Protein AF-A0A7V9JVB5-F1 (afdb_monomer)

Radius of gyration: 17.71 Å; Cα contacts (8 Å, |Δi|>4): 334; chains: 1; bounding box: 38×35×52 Å

Sequence (197 aa):
MKQTQTKESEFIATIYSDFSDNFDENFREICSNKTIRAVVLVYDFEEVLQIDKSLLELIRNCRVPVIIALKKSVSKVNFEIAQAAHLCVASGAVKFILPEKNTEISAREALKLGLINNIVPIEEVENEAFAMAEKIKQLAPLATRACLQAVIQGLEMPLEDGLKLETELFSRIFASRDMRVGIRAFLEKRQPVFHGE

Foldseek 3Di:
DDDFDWDDDFQEIETADLPDPCPVVVVVVQLPDPRHQEYEYEYDDPDHDDDDPVVLVVLQPRLHAYEYQAQDEDADVLQSNLVSHPAYEYEQQYWYADPPPRDIDTPVVCCVVVSHPYYDHSVCSRVVSVVVSVVSSLDARLVSSLVSNLVSVCVVDPVVVSVVSNVVSCVVCCPDPQVVQVVVCVVVVHRGDHDND

Solvent-accessible surface area (backbone atoms only — not comparable to full-atom values): 10646 Å² total; per-residue (Å²): 142,80,76,72,48,74,50,76,50,98,42,34,41,33,38,42,50,78,74,54,100,59,46,69,62,52,50,50,53,53,67,64,38,83,68,45,40,22,36,40,39,40,35,71,56,74,78,73,80,82,81,58,68,70,54,44,51,48,56,49,67,42,60,42,54,37,34,35,19,39,49,47,57,39,45,60,62,48,40,55,51,35,68,25,35,78,38,25,24,30,10,63,86,25,44,32,29,43,84,92,74,71,42,78,40,48,34,70,53,34,40,75,71,62,54,29,76,49,73,39,59,58,88,41,17,58,57,54,43,51,53,52,38,55,57,50,54,68,43,47,50,57,55,54,29,39,52,50,46,33,54,58,55,26,73,76,46,59,67,70,59,21,53,51,49,37,51,52,44,49,57,61,44,61,75,29,55,37,46,56,42,46,54,49,19,60,77,68,75,48,85,56,84,62,83,66,72

Mean predicted aligned error: 7.22 Å

pLDDT: mean 83.17, std 12.47, range [32.44, 96.38]

Structure (mmCIF, N/CA/C/O backbone):
data_AF-A0A7V9JVB5-F1
#
_entry.id   AF-A0A7V9JVB5-F1
#
loop_
_atom_site.group_PDB
_atom_site.id
_atom_site.type_symbol
_atom_site.label_atom_id
_atom_site.label_alt_id
_atom_site.label_comp_id
_atom_site.label_asym_id
_atom_site.label_entity_id
_atom_site.label_seq_id
_atom_site.pdbx_PDB_ins_code
_atom_site.Cartn_x
_atom_site.Cartn_y
_atom_site.Cartn_z
_atom_site.occupancy
_atom_site.B_iso_or_equiv
_atom_site.auth_seq_id
_atom_site.auth_comp_id
_atom_site.auth_asym_id
_atom_site.auth_atom_id
_atom_site.pdbx_PDB_model_num
ATOM 1 N N . MET A 1 1 ? -5.219 -15.236 24.039 1.00 32.66 1 MET A N 1
ATOM 2 C CA . MET A 1 1 ? -4.142 -15.563 23.082 1.00 32.66 1 MET A CA 1
ATOM 3 C C . MET A 1 1 ? -4.781 -16.168 21.838 1.00 32.66 1 MET A C 1
ATOM 5 O O . MET A 1 1 ? -5.043 -17.365 21.822 1.00 32.66 1 MET A O 1
ATOM 9 N N . LYS A 1 2 ? -5.160 -15.343 20.857 1.00 32.44 2 LYS A N 1
ATOM 10 C CA . LYS A 1 2 ? -5.654 -15.815 19.554 1.00 32.44 2 LYS A CA 1
ATOM 11 C C . LYS A 1 2 ? -4.566 -15.484 18.536 1.00 32.44 2 LYS A C 1
ATOM 13 O O . LYS A 1 2 ? -4.120 -14.355 18.492 1.00 32.44 2 LYS A O 1
ATOM 18 N N . GLN A 1 3 ? -4.091 -16.510 17.841 1.00 36.03 3 GLN A N 1
ATOM 19 C CA . GLN A 1 3 ? -2.902 -16.493 16.991 1.00 36.03 3 GLN A CA 1
ATOM 20 C C . GLN A 1 3 ? -3.038 -15.510 15.820 1.00 36.03 3 GLN A C 1
ATOM 22 O O . GLN A 1 3 ? -4.113 -15.414 15.228 1.00 36.03 3 GLN A O 1
ATOM 27 N N . THR A 1 4 ? -1.931 -14.865 15.441 1.00 49.16 4 THR A N 1
ATOM 28 C CA . THR A 1 4 ? -1.757 -14.221 14.133 1.00 49.16 4 THR A CA 1
ATOM 29 C C . THR A 1 4 ? -2.033 -15.260 13.048 1.00 49.16 4 THR A C 1
ATOM 31 O O . THR A 1 4 ? -1.297 -16.238 12.912 1.00 49.16 4 THR A O 1
ATOM 34 N N . GLN A 1 5 ? -3.127 -15.098 12.307 1.00 51.66 5 GLN A N 1
ATOM 35 C CA . GLN A 1 5 ? -3.465 -16.005 11.216 1.00 51.66 5 GLN A CA 1
ATOM 36 C C . GLN A 1 5 ? -2.917 -15.408 9.920 1.00 51.66 5 GLN A C 1
ATOM 38 O O . GLN A 1 5 ? -3.324 -14.319 9.517 1.00 51.66 5 GLN A O 1
ATOM 43 N N . THR A 1 6 ? -1.984 -16.105 9.273 1.00 54.69 6 THR A N 1
ATOM 44 C CA . THR A 1 6 ? -1.493 -15.726 7.943 1.00 54.69 6 THR A CA 1
ATOM 45 C C . THR A 1 6 ? -2.253 -16.533 6.896 1.00 54.69 6 THR A C 1
ATOM 47 O O . THR A 1 6 ? -2.315 -17.762 6.978 1.00 54.69 6 THR A O 1
ATOM 50 N N . LYS A 1 7 ? -2.848 -15.858 5.910 1.00 58.03 7 LYS A N 1
ATOM 51 C CA . LYS A 1 7 ? -3.456 -16.508 4.742 1.00 58.03 7 LYS A CA 1
ATOM 52 C C . LYS A 1 7 ? -2.755 -16.005 3.491 1.00 58.03 7 LYS A C 1
ATOM 54 O O . LYS A 1 7 ? -2.856 -14.829 3.149 1.00 58.03 7 LYS A O 1
ATOM 59 N N . GLU A 1 8 ? -2.043 -16.900 2.823 1.00 58.84 8 GLU A N 1
ATOM 60 C CA . GLU A 1 8 ? -1.398 -16.617 1.546 1.00 58.84 8 GLU A CA 1
ATOM 61 C C . GLU A 1 8 ? -2.340 -17.043 0.420 1.00 58.84 8 GLU A C 1
ATOM 63 O O . GLU A 1 8 ? -2.676 -18.221 0.276 1.00 58.84 8 GLU A O 1
ATOM 68 N N . SER A 1 9 ? -2.813 -16.080 -0.366 1.00 59.09 9 SER A N 1
ATOM 69 C CA . SER A 1 9 ? -3.315 -16.355 -1.710 1.00 59.09 9 SER A CA 1
ATOM 70 C C . SER A 1 9 ? -2.185 -16.079 -2.698 1.00 59.09 9 SER A C 1
ATOM 72 O O . SER A 1 9 ? -1.236 -15.365 -2.386 1.00 59.09 9 SER A O 1
ATOM 74 N N . GLU A 1 10 ? -2.235 -16.682 -3.883 1.00 66.25 10 GLU A N 1
ATOM 75 C CA . GLU A 1 10 ? -1.183 -16.575 -4.899 1.00 66.25 10 GLU A CA 1
ATOM 76 C C . GLU A 1 10 ? -0.748 -15.098 -5.077 1.00 66.25 10 GLU A C 1
ATOM 78 O O . GLU A 1 10 ? -1.519 -14.284 -5.592 1.00 66.25 10 GLU A O 1
ATOM 83 N N . PHE A 1 11 ? 0.462 -14.752 -4.610 1.00 78.12 11 PHE A N 1
ATOM 84 C CA . PHE A 1 11 ? 1.082 -13.412 -4.588 1.00 78.12 11 PHE A CA 1
ATOM 85 C C . PHE A 1 11 ? 0.581 -12.373 -3.554 1.00 78.12 11 PHE A C 1
ATOM 87 O O . PHE A 1 11 ? 1.164 -11.286 -3.499 1.00 78.12 11 PHE A O 1
ATOM 94 N N . ILE A 1 12 ? -0.432 -12.654 -2.731 1.00 84.75 12 ILE A N 1
ATOM 95 C CA . ILE A 1 12 ? -0.948 -11.725 -1.706 1.00 84.75 12 ILE A CA 1
ATOM 96 C C . ILE A 1 12 ? -0.826 -12.369 -0.323 1.00 84.75 12 ILE A C 1
ATOM 98 O O . ILE A 1 12 ? -1.366 -13.446 -0.071 1.00 84.75 12 ILE A O 1
ATOM 102 N N . ALA A 1 13 ? -0.147 -11.681 0.591 1.00 85.06 13 ALA A N 1
ATOM 103 C CA . ALA A 1 13 ? -0.072 -12.097 1.985 1.00 85.06 13 ALA A CA 1
ATOM 104 C C . ALA A 1 13 ? -1.128 -11.354 2.802 1.00 85.06 13 ALA A C 1
ATOM 106 O O . ALA A 1 13 ? -1.189 -10.126 2.771 1.00 85.06 13 ALA A O 1
ATOM 107 N N . THR A 1 14 ? -1.945 -12.092 3.547 1.00 83.94 14 THR A N 1
ATOM 108 C CA . THR A 1 14 ? -2.901 -11.513 4.496 1.00 83.94 14 THR A CA 1
ATOM 109 C C . THR A 1 14 ? -2.424 -11.785 5.902 1.00 83.94 14 THR A C 1
ATOM 111 O O . THR A 1 14 ? -2.187 -12.947 6.241 1.00 83.94 14 THR A O 1
ATOM 114 N N . ILE A 1 15 ? -2.344 -10.743 6.722 1.00 82.38 15 ILE A N 1
ATOM 115 C CA . ILE A 1 15 ? -2.046 -10.872 8.143 1.00 82.38 15 ILE A CA 1
ATOM 116 C C . ILE A 1 15 ? -3.237 -10.342 8.932 1.00 82.38 15 ILE A C 1
ATOM 118 O O . ILE A 1 15 ? -3.568 -9.157 8.866 1.00 82.38 15 ILE A O 1
ATOM 122 N N . TYR A 1 16 ? -3.872 -11.233 9.687 1.00 74.56 16 TYR A N 1
ATOM 123 C CA . TYR A 1 16 ? -4.832 -10.860 10.717 1.00 74.56 16 TYR A CA 1
ATOM 124 C C . TYR A 1 16 ? -4.032 -10.583 11.989 1.00 74.56 16 TYR A C 1
ATOM 126 O O . TYR A 1 16 ? -3.523 -11.519 12.608 1.00 74.56 16 TYR A O 1
ATOM 134 N N . SER A 1 17 ? -3.838 -9.306 12.320 1.00 67.50 17 SER A N 1
ATOM 135 C CA . SER A 1 17 ? -2.864 -8.901 13.339 1.00 67.50 17 SER A CA 1
ATOM 136 C C . SER A 1 17 ? -3.515 -8.314 14.580 1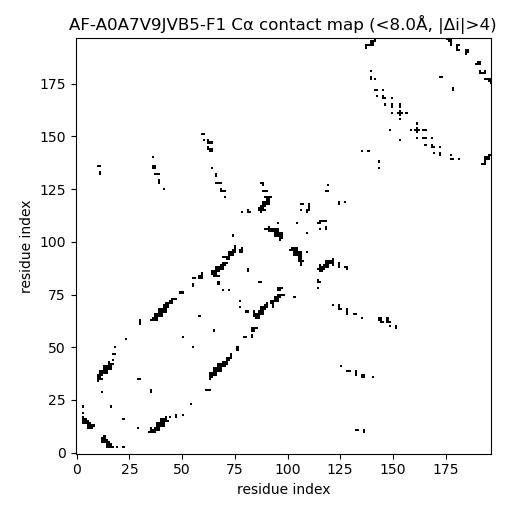.00 67.50 17 SER A C 1
ATOM 138 O O . SER A 1 17 ? -4.257 -7.337 14.481 1.00 67.50 17 SER A O 1
ATOM 140 N N . ASP A 1 18 ? -3.160 -8.880 15.734 1.00 58.38 18 ASP A N 1
ATOM 141 C CA . ASP A 1 18 ? -3.294 -8.298 17.072 1.00 58.38 18 ASP A CA 1
ATOM 142 C C . ASP A 1 18 ? -2.028 -7.533 17.517 1.00 58.38 18 ASP A C 1
ATOM 144 O O . ASP A 1 18 ? -1.969 -7.066 18.651 1.00 58.38 18 ASP A O 1
ATOM 148 N N . PHE A 1 19 ? -1.024 -7.405 16.635 1.00 60.50 19 PHE A N 1
ATOM 149 C CA . PHE A 1 19 ? 0.309 -6.847 16.909 1.00 60.50 19 PHE A CA 1
ATOM 150 C C . PHE A 1 19 ? 1.036 -7.510 18.097 1.00 60.50 19 PHE A C 1
ATOM 152 O O . PHE A 1 19 ? 1.708 -6.843 18.876 1.00 60.50 19 PHE A O 1
ATOM 159 N N . SER A 1 20 ? 0.901 -8.831 18.243 1.00 57.81 20 SER A N 1
ATOM 160 C CA . SER A 1 20 ? 1.629 -9.626 19.246 1.00 57.81 20 SER A CA 1
ATOM 161 C C . SER A 1 20 ? 3.144 -9.734 18.975 1.00 57.81 20 SER A C 1
ATOM 163 O O . SER A 1 20 ? 3.611 -9.430 17.877 1.00 57.81 20 SER A O 1
ATOM 165 N N . ASP A 1 21 ? 3.901 -10.217 19.975 1.00 55.25 21 ASP A N 1
ATOM 166 C CA . ASP A 1 21 ? 5.380 -10.199 20.083 1.00 55.25 21 ASP A CA 1
ATOM 167 C C . ASP A 1 21 ? 6.184 -10.755 18.879 1.00 55.25 21 ASP A C 1
ATOM 169 O O . ASP A 1 21 ? 7.389 -10.538 18.803 1.00 55.25 21 ASP A O 1
ATOM 173 N N . ASN A 1 22 ? 5.549 -11.428 17.911 1.00 62.12 22 ASN A N 1
ATOM 174 C CA . ASN A 1 22 ? 6.198 -11.994 16.716 1.00 62.12 22 ASN A CA 1
ATOM 175 C C . ASN A 1 22 ? 5.765 -11.340 15.389 1.00 62.12 22 ASN A C 1
ATOM 177 O O . ASN A 1 22 ? 6.107 -11.842 14.312 1.00 62.12 22 ASN A O 1
ATOM 181 N N . PHE A 1 23 ? 4.993 -10.248 15.423 1.00 71.00 23 PHE A N 1
ATOM 182 C CA . PHE A 1 23 ? 4.516 -9.599 14.199 1.00 71.00 23 PHE A CA 1
ATOM 183 C C . PHE A 1 23 ? 5.675 -9.064 13.346 1.00 71.00 23 PHE A C 1
ATOM 185 O O . PHE A 1 23 ? 5.674 -9.255 12.131 1.00 71.00 23 PHE A O 1
ATOM 192 N N . ASP A 1 24 ? 6.688 -8.470 13.975 1.00 72.00 24 ASP A N 1
ATOM 193 C CA . ASP A 1 24 ? 7.836 -7.874 13.288 1.00 72.00 24 ASP A CA 1
ATOM 194 C C . ASP A 1 24 ? 8.635 -8.897 12.475 1.00 72.00 24 ASP A C 1
ATOM 196 O O . ASP A 1 24 ? 9.008 -8.628 11.331 1.00 72.00 24 ASP A O 1
ATOM 200 N N . GLU A 1 25 ? 8.898 -10.078 13.041 1.00 73.12 25 GLU A N 1
ATOM 201 C CA . GLU A 1 25 ? 9.637 -11.141 12.353 1.00 73.12 25 GLU A CA 1
ATOM 202 C C . GLU A 1 25 ? 8.835 -11.700 11.176 1.00 73.12 25 GLU A C 1
ATOM 204 O O . GLU A 1 25 ? 9.346 -11.756 10.056 1.00 73.12 25 GLU A O 1
ATOM 209 N N . ASN A 1 26 ? 7.558 -12.015 11.404 1.00 78.19 26 ASN A N 1
ATOM 210 C CA . ASN A 1 26 ? 6.660 -12.537 10.374 1.00 78.19 26 ASN A CA 1
ATOM 211 C C . ASN A 1 26 ? 6.475 -11.526 9.228 1.00 78.19 26 ASN A C 1
ATOM 213 O O . ASN A 1 26 ? 6.601 -11.857 8.049 1.00 78.19 26 ASN A O 1
ATOM 217 N N . PHE A 1 27 ? 6.260 -10.251 9.552 1.00 79.88 27 PHE A N 1
ATOM 218 C CA . PHE A 1 27 ? 6.112 -9.208 8.544 1.00 79.88 27 PHE A CA 1
ATOM 219 C C . PHE A 1 27 ? 7.411 -8.997 7.748 1.00 79.88 27 PHE A C 1
ATOM 221 O O . PHE A 1 27 ? 7.361 -8.830 6.526 1.00 79.88 27 PHE A O 1
ATOM 228 N N . ARG A 1 28 ? 8.588 -9.052 8.390 1.00 79.88 28 ARG A N 1
ATOM 229 C CA . ARG A 1 28 ? 9.882 -8.996 7.678 1.00 79.88 28 ARG A CA 1
ATOM 230 C C . ARG A 1 28 ? 10.069 -10.179 6.743 1.00 79.88 28 ARG A C 1
ATOM 232 O O . ARG A 1 28 ? 10.560 -9.983 5.629 1.00 79.88 28 ARG A O 1
ATOM 239 N N . GLU A 1 29 ? 9.692 -11.378 7.169 1.00 81.94 29 GLU A N 1
ATOM 240 C CA . GLU A 1 29 ? 9.762 -12.582 6.343 1.00 81.94 29 GLU A CA 1
ATOM 241 C C . GLU A 1 29 ? 8.873 -12.441 5.098 1.00 81.94 29 GLU A C 1
ATOM 243 O O . GLU A 1 29 ? 9.343 -12.622 3.970 1.00 81.94 29 GLU A O 1
ATOM 248 N N . ILE A 1 30 ? 7.634 -11.977 5.282 1.00 82.06 30 ILE A N 1
ATOM 249 C CA . ILE A 1 30 ? 6.681 -11.724 4.194 1.00 82.06 30 ILE A CA 1
ATOM 250 C C . ILE A 1 30 ? 7.198 -10.642 3.235 1.00 82.06 30 ILE A C 1
ATOM 252 O O . ILE A 1 30 ? 7.219 -10.861 2.022 1.00 82.06 30 ILE A O 1
ATOM 256 N N . CYS A 1 31 ? 7.666 -9.494 3.742 1.00 78.62 31 CYS A N 1
ATOM 257 C CA . CYS A 1 31 ? 8.224 -8.420 2.905 1.00 78.62 31 CYS A CA 1
ATOM 258 C C . CYS A 1 31 ? 9.531 -8.843 2.198 1.00 78.62 31 CYS A C 1
ATOM 260 O O . CYS A 1 31 ? 9.883 -8.262 1.167 1.00 78.62 31 CYS A O 1
ATOM 262 N N . SER A 1 32 ? 10.249 -9.849 2.712 1.00 80.38 32 SER A N 1
ATOM 263 C CA . SER A 1 32 ? 11.463 -10.397 2.084 1.00 80.38 32 SER A CA 1
ATOM 264 C C . SER A 1 32 ? 11.158 -11.399 0.968 1.00 80.38 32 SER A C 1
ATOM 266 O O . SER A 1 32 ? 11.998 -11.627 0.088 1.00 80.38 32 SER A O 1
ATOM 268 N N . ASN A 1 33 ? 9.961 -11.986 0.958 1.00 83.00 33 ASN A N 1
ATOM 269 C CA . ASN A 1 33 ? 9.556 -12.941 -0.060 1.00 83.00 33 ASN A CA 1
ATOM 270 C C . ASN A 1 33 ? 9.330 -12.236 -1.407 1.00 83.00 33 ASN A C 1
ATOM 272 O O . ASN A 1 33 ? 8.397 -11.455 -1.601 1.00 83.00 33 ASN A O 1
ATOM 276 N N . LYS A 1 34 ? 10.175 -12.560 -2.394 1.00 77.69 34 LYS A N 1
ATOM 277 C CA . LYS A 1 34 ? 10.122 -11.956 -3.735 1.00 77.69 34 LYS A CA 1
ATOM 278 C C . LYS A 1 34 ? 8.807 -12.220 -4.464 1.00 77.69 34 LYS A C 1
ATOM 280 O O . LYS A 1 34 ? 8.456 -11.415 -5.326 1.00 77.69 34 LYS A O 1
ATOM 285 N N . THR A 1 35 ? 8.099 -13.286 -4.103 1.00 83.19 35 THR A N 1
ATOM 286 C CA . THR A 1 35 ? 6.816 -13.677 -4.692 1.00 83.19 35 THR A CA 1
ATOM 287 C C . THR A 1 35 ? 5.691 -12.747 -4.246 1.00 83.19 35 THR A C 1
ATOM 289 O O . THR A 1 35 ? 4.777 -12.490 -5.016 1.00 83.19 35 THR A O 1
ATOM 292 N N . ILE A 1 36 ? 5.741 -12.178 -3.042 1.00 87.88 36 ILE A N 1
ATOM 293 C CA . ILE A 1 36 ? 4.632 -11.362 -2.539 1.00 87.88 36 ILE A CA 1
ATOM 294 C C . ILE A 1 36 ? 4.591 -10.005 -3.254 1.00 87.88 36 ILE A C 1
ATOM 296 O O . ILE A 1 36 ? 5.588 -9.280 -3.337 1.00 87.88 36 ILE A O 1
ATOM 300 N N . ARG A 1 37 ? 3.422 -9.666 -3.802 1.00 86.38 37 ARG A N 1
ATOM 301 C CA . ARG A 1 37 ? 3.163 -8.444 -4.581 1.00 86.38 37 ARG A CA 1
ATOM 302 C C . ARG A 1 37 ? 2.370 -7.399 -3.806 1.00 86.38 37 ARG A C 1
ATOM 304 O O . ARG A 1 37 ? 2.519 -6.219 -4.099 1.00 86.38 37 ARG A O 1
ATOM 311 N N . ALA A 1 38 ? 1.565 -7.817 -2.834 1.00 90.38 38 ALA A N 1
ATOM 312 C CA . ALA A 1 38 ? 0.838 -6.937 -1.927 1.00 90.38 38 ALA A CA 1
ATOM 313 C C . ALA A 1 38 ? 0.659 -7.618 -0.565 1.00 90.38 38 ALA A C 1
ATOM 315 O O . ALA A 1 38 ? 0.537 -8.845 -0.492 1.00 90.38 38 ALA A O 1
ATOM 316 N N . VAL A 1 39 ? 0.621 -6.818 0.497 1.00 90.81 39 VAL A N 1
ATOM 317 C CA . VAL A 1 39 ? 0.321 -7.273 1.857 1.00 90.81 39 VAL A CA 1
ATOM 318 C C . VAL A 1 39 ? -0.972 -6.611 2.312 1.00 90.81 39 VAL A C 1
ATOM 320 O O . VAL A 1 39 ? -1.099 -5.391 2.230 1.00 90.81 39 VAL A O 1
ATOM 323 N N . VAL A 1 40 ? -1.926 -7.404 2.791 1.00 90.00 40 VAL A N 1
ATOM 324 C CA . VAL A 1 40 ? -3.169 -6.920 3.396 1.00 90.00 40 VAL A CA 1
ATOM 325 C C . VAL A 1 40 ? -3.092 -7.145 4.900 1.00 90.00 40 VAL A C 1
ATOM 327 O O . VAL A 1 40 ? -3.008 -8.282 5.364 1.00 90.00 40 VAL A O 1
ATOM 330 N N . LEU A 1 41 ? -3.123 -6.060 5.667 1.00 87.88 41 LEU A N 1
ATOM 331 C CA . LEU A 1 41 ? -3.209 -6.101 7.121 1.00 87.88 41 LEU A CA 1
ATOM 332 C C . LEU A 1 41 ? -4.657 -5.870 7.527 1.00 87.88 41 LEU A C 1
ATOM 334 O O . LEU A 1 41 ? -5.209 -4.793 7.300 1.00 87.88 41 LEU A O 1
ATOM 338 N N . VAL A 1 42 ? -5.271 -6.881 8.127 1.00 85.94 42 VAL A N 1
ATOM 339 C CA . VAL A 1 42 ? -6.637 -6.782 8.634 1.00 85.94 42 VAL A CA 1
ATOM 340 C C . VAL A 1 42 ? -6.588 -6.502 10.124 1.00 85.94 42 VAL A C 1
ATOM 342 O O . VAL A 1 42 ? -6.027 -7.284 10.896 1.00 85.94 42 VAL A O 1
ATOM 345 N N . TYR A 1 43 ? -7.212 -5.396 10.514 1.00 80.38 43 TYR A N 1
ATOM 346 C CA . TYR A 1 43 ? -7.301 -4.958 11.894 1.00 80.38 43 TYR A CA 1
ATOM 347 C C . TYR A 1 43 ? -8.757 -4.986 12.376 1.00 80.38 43 TYR A C 1
ATOM 349 O O . TYR A 1 43 ? -9.590 -4.169 11.966 1.00 80.38 43 TYR A O 1
ATOM 357 N N . ASP A 1 44 ? -9.056 -5.946 13.254 1.00 74.94 44 ASP A N 1
ATOM 358 C CA . ASP A 1 44 ? -10.402 -6.218 13.791 1.00 74.94 44 ASP A CA 1
ATOM 359 C C . ASP A 1 44 ? -10.451 -6.210 15.334 1.00 74.94 44 ASP A C 1
ATOM 361 O O . ASP A 1 44 ? -11.395 -6.701 15.954 1.00 74.94 44 ASP A O 1
ATOM 365 N N . PHE A 1 45 ? -9.425 -5.663 15.989 1.00 66.12 45 PHE A N 1
ATOM 366 C CA . PHE A 1 45 ? -9.295 -5.706 17.447 1.00 66.12 45 PHE A CA 1
ATOM 367 C C . PHE A 1 45 ? -9.805 -4.417 18.111 1.00 66.12 45 PHE A C 1
ATOM 369 O O . PHE A 1 45 ? -9.605 -3.314 17.604 1.00 66.12 45 PHE A O 1
ATOM 376 N N . GLU A 1 46 ? -10.485 -4.574 19.253 1.00 57.84 46 GLU A N 1
ATOM 377 C CA . GLU A 1 46 ? -11.033 -3.475 20.074 1.00 57.84 46 GLU A CA 1
ATOM 378 C C . GLU A 1 46 ? -10.018 -2.919 21.084 1.00 57.84 46 GLU A C 1
ATOM 380 O O . GLU A 1 46 ? -10.136 -1.771 21.500 1.00 57.84 46 GLU A O 1
ATOM 385 N N . GLU A 1 47 ? -8.991 -3.693 21.438 1.00 52.03 47 GLU A N 1
ATOM 386 C CA . GLU A 1 47 ? -7.914 -3.274 22.333 1.00 52.03 47 GLU A CA 1
ATOM 387 C C . GLU A 1 47 ? -6.574 -3.733 21.764 1.00 52.03 47 GLU A C 1
ATOM 389 O O . GLU A 1 47 ? -6.286 -4.927 21.726 1.00 52.03 47 GLU A O 1
ATOM 394 N N . VAL A 1 48 ? -5.745 -2.773 21.350 1.00 54.03 48 VAL A N 1
ATOM 395 C CA . VAL A 1 48 ? -4.299 -2.974 21.237 1.00 54.03 48 VAL A CA 1
ATOM 396 C C . VAL A 1 48 ? -3.605 -1.814 21.942 1.00 54.03 48 VA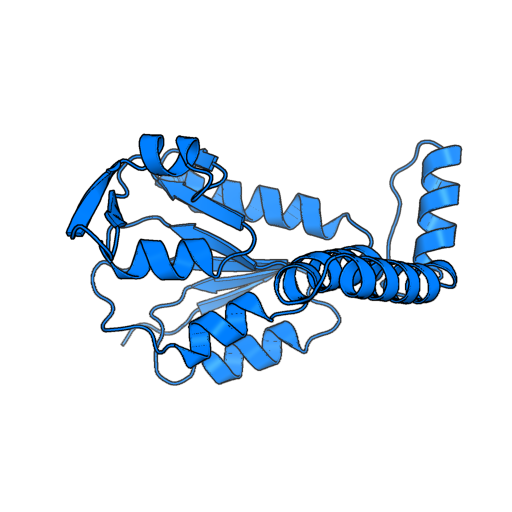L A C 1
ATOM 398 O O . VAL A 1 48 ? -3.895 -0.637 21.698 1.00 54.03 48 VAL A O 1
ATOM 401 N N . LEU A 1 49 ? -2.730 -2.199 22.873 1.00 54.06 49 LEU A N 1
ATOM 402 C CA . LEU A 1 49 ? -1.765 -1.348 23.551 1.00 54.06 49 LEU A CA 1
ATOM 403 C C . LEU A 1 49 ? -0.770 -0.802 22.524 1.00 54.06 49 LEU A C 1
ATOM 405 O O . LEU A 1 49 ? -0.350 -1.540 21.650 1.00 54.06 49 LEU A O 1
ATOM 409 N N . GLN A 1 50 ? -0.435 0.483 22.654 1.00 58.66 50 GLN A N 1
ATOM 410 C CA . GLN A 1 50 ? 0.703 1.185 22.035 1.00 58.66 50 GLN A CA 1
ATOM 411 C C . GLN A 1 50 ? 1.479 0.398 20.966 1.00 58.66 50 GLN A C 1
ATOM 413 O O . GLN A 1 50 ? 2.227 -0.519 21.286 1.00 58.66 50 GLN A O 1
ATOM 418 N N . ILE A 1 51 ? 1.360 0.816 19.705 1.00 67.06 51 ILE A N 1
ATOM 419 C CA . ILE A 1 51 ? 2.209 0.272 18.646 1.00 67.06 51 ILE A CA 1
ATOM 420 C C . ILE A 1 51 ? 3.604 0.866 18.771 1.00 67.06 51 ILE A C 1
ATOM 422 O O . ILE A 1 51 ? 3.773 2.085 18.870 1.00 67.06 51 ILE A O 1
ATOM 426 N N . ASP A 1 52 ? 4.609 -0.001 18.724 1.00 71.06 52 ASP A N 1
ATOM 427 C CA . ASP A 1 52 ? 5.994 0.429 18.684 1.00 71.06 52 ASP A CA 1
ATOM 428 C C . ASP A 1 52 ? 6.285 1.206 17.399 1.00 71.06 52 ASP A C 1
ATOM 430 O O . ASP A 1 52 ? 5.981 0.778 16.283 1.00 71.06 52 ASP A O 1
ATOM 434 N N . LYS A 1 53 ? 6.956 2.354 17.541 1.00 75.31 53 LYS A N 1
ATOM 435 C CA . LYS A 1 53 ? 7.359 3.192 16.398 1.00 75.31 53 LYS A CA 1
ATOM 436 C C . LYS A 1 53 ? 8.187 2.426 15.368 1.00 75.31 53 LYS A C 1
ATOM 438 O O . LYS A 1 53 ? 8.085 2.717 14.179 1.00 75.31 53 LYS A O 1
ATOM 443 N N . SER A 1 54 ? 8.966 1.440 15.823 1.00 77.94 54 SER A N 1
ATOM 444 C CA . SER A 1 54 ? 9.761 0.581 14.944 1.00 77.94 54 SER A CA 1
ATOM 445 C C . SER A 1 54 ? 8.885 -0.146 13.928 1.00 77.94 54 SER A C 1
ATOM 447 O O . SER A 1 54 ? 9.273 -0.267 12.768 1.00 77.94 54 SER A O 1
ATOM 449 N N . LEU A 1 55 ? 7.681 -0.553 14.326 1.00 78.69 55 LEU A N 1
ATOM 450 C CA . LEU A 1 55 ? 6.777 -1.249 13.436 1.00 78.69 55 LEU A CA 1
ATOM 451 C C . LEU A 1 55 ? 6.159 -0.331 12.382 1.00 78.69 55 LEU A C 1
ATOM 453 O O . LEU A 1 55 ? 6.063 -0.691 11.210 1.00 78.69 55 LEU A O 1
ATOM 457 N N . LEU A 1 56 ? 5.772 0.880 12.778 1.00 80.81 56 LEU A N 1
ATOM 458 C CA . LEU A 1 56 ? 5.244 1.878 11.846 1.00 80.81 56 LEU A CA 1
ATOM 459 C C . LEU A 1 56 ? 6.285 2.254 10.787 1.00 80.81 56 LEU A C 1
ATOM 461 O O . LEU A 1 56 ? 5.956 2.387 9.609 1.00 80.81 56 LEU A O 1
ATOM 465 N N . GLU A 1 57 ? 7.545 2.390 11.195 1.00 82.50 57 GLU A N 1
ATOM 466 C CA . GLU A 1 57 ? 8.663 2.641 10.285 1.00 82.50 57 GLU A CA 1
ATOM 467 C C . GLU A 1 57 ? 8.910 1.454 9.347 1.00 82.50 57 GLU A C 1
ATOM 469 O O 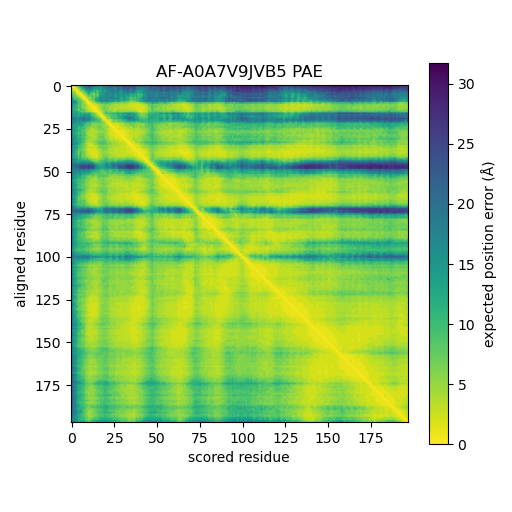. GLU A 1 57 ? 9.210 1.632 8.167 1.00 82.50 57 GLU A O 1
ATOM 474 N N . LEU A 1 58 ? 8.715 0.237 9.846 1.00 84.06 58 LEU A N 1
ATOM 475 C CA . LEU A 1 58 ? 8.856 -0.983 9.071 1.00 84.06 58 LEU A CA 1
ATOM 476 C C . LEU A 1 58 ? 7.757 -1.124 8.009 1.00 84.06 58 LEU A C 1
ATOM 478 O O . LEU A 1 58 ? 8.053 -1.478 6.867 1.00 84.06 58 LEU A O 1
ATOM 482 N N . ILE A 1 59 ? 6.507 -0.804 8.355 1.00 85.44 59 ILE A N 1
ATOM 483 C CA . ILE A 1 59 ? 5.383 -0.771 7.408 1.00 85.44 59 ILE A CA 1
ATOM 484 C C . ILE A 1 59 ? 5.626 0.307 6.347 1.00 85.44 59 ILE A C 1
ATOM 486 O O . ILE A 1 59 ? 5.519 0.015 5.155 1.00 85.44 59 ILE A O 1
ATOM 490 N N . ARG A 1 60 ? 6.019 1.514 6.775 1.00 86.00 60 ARG A N 1
ATOM 491 C CA . ARG A 1 60 ? 6.311 2.653 5.893 1.00 86.00 60 ARG A CA 1
ATOM 492 C C . ARG A 1 60 ? 7.448 2.356 4.921 1.00 86.00 60 ARG A C 1
ATOM 494 O O . ARG A 1 60 ? 7.383 2.755 3.773 1.00 86.00 60 ARG A O 1
ATOM 501 N N . ASN A 1 61 ? 8.488 1.651 5.354 1.00 85.56 61 ASN A N 1
ATOM 502 C CA . ASN A 1 61 ? 9.640 1.342 4.507 1.00 85.56 61 ASN A CA 1
ATOM 503 C C . ASN A 1 61 ? 9.535 -0.018 3.798 1.00 85.56 61 ASN A C 1
ATOM 505 O O . ASN A 1 61 ? 10.491 -0.435 3.128 1.00 85.56 61 ASN A O 1
ATOM 509 N N . CYS A 1 62 ? 8.408 -0.736 3.914 1.00 86.56 62 CYS A N 1
ATOM 510 C CA . CYS A 1 62 ? 8.254 -1.996 3.194 1.00 86.56 62 CYS A CA 1
ATOM 511 C C . CYS A 1 62 ? 8.190 -1.722 1.687 1.00 86.56 62 CYS A C 1
ATOM 513 O O . CYS A 1 62 ? 7.414 -0.915 1.184 1.00 86.56 62 CYS A O 1
ATOM 515 N N . ARG A 1 63 ? 9.024 -2.448 0.937 1.00 84.75 63 ARG A N 1
ATOM 516 C CA . ARG A 1 63 ? 9.108 -2.325 -0.526 1.00 84.75 63 ARG A CA 1
ATOM 517 C C . ARG A 1 63 ? 7.874 -2.869 -1.236 1.00 84.75 63 ARG A C 1
ATOM 519 O O . ARG A 1 63 ? 7.707 -2.620 -2.424 1.00 84.75 63 ARG A O 1
ATOM 526 N N . VAL A 1 64 ? 7.055 -3.653 -0.542 1.00 89.75 64 VAL A N 1
ATOM 527 C CA . VAL A 1 64 ? 5.811 -4.221 -1.054 1.00 89.75 64 VAL A CA 1
ATOM 528 C C . VAL A 1 64 ? 4.653 -3.327 -0.601 1.00 89.75 64 VAL A C 1
ATOM 530 O O . VAL A 1 64 ? 4.610 -2.977 0.576 1.00 89.75 64 VAL A O 1
ATOM 533 N N . PRO A 1 65 ? 3.702 -2.977 -1.486 1.00 91.62 65 PRO A N 1
ATOM 534 C CA . PRO A 1 65 ? 2.518 -2.222 -1.100 1.00 91.62 65 PRO A CA 1
ATOM 535 C C . PRO A 1 65 ? 1.764 -2.890 0.050 1.00 91.62 65 PRO A C 1
ATOM 537 O O . PRO A 1 65 ? 1.384 -4.061 -0.035 1.00 91.62 65 PRO A O 1
ATOM 540 N N . VAL A 1 66 ? 1.531 -2.112 1.102 1.00 91.50 66 VAL A N 1
ATOM 541 C CA . VAL A 1 66 ? 0.789 -2.531 2.296 1.00 91.50 66 VAL A CA 1
ATOM 542 C C . VAL A 1 66 ? -0.561 -1.831 2.299 1.00 91.50 66 VAL A C 1
ATOM 544 O O . VAL A 1 66 ? -0.623 -0.599 2.329 1.00 91.50 66 VAL A O 1
ATOM 547 N N . ILE A 1 67 ? -1.624 -2.625 2.266 1.00 92.31 67 ILE A N 1
ATOM 548 C CA . ILE A 1 67 ? -3.011 -2.182 2.364 1.00 92.31 67 ILE A CA 1
ATOM 549 C C . ILE A 1 67 ? -3.513 -2.524 3.759 1.00 92.31 67 ILE A C 1
ATOM 551 O O . ILE A 1 67 ? -3.374 -3.662 4.204 1.00 92.31 67 ILE A O 1
ATOM 555 N N . ILE A 1 68 ? -4.130 -1.562 4.434 1.00 90.25 68 ILE A N 1
ATOM 556 C CA . ILE A 1 68 ? -4.689 -1.771 5.768 1.00 90.25 68 ILE A CA 1
ATOM 557 C C . ILE A 1 68 ? -6.212 -1.703 5.723 1.00 90.25 68 ILE A C 1
ATOM 559 O O . ILE A 1 68 ? -6.786 -0.743 5.215 1.00 90.25 68 ILE A O 1
ATOM 563 N N . ALA A 1 69 ? -6.847 -2.727 6.282 1.00 90.31 69 ALA A N 1
ATOM 564 C CA . ALA A 1 69 ? -8.284 -2.880 6.443 1.00 90.31 69 ALA A CA 1
ATOM 565 C C . ALA A 1 69 ? -8.670 -2.620 7.907 1.00 90.31 69 ALA A C 1
ATOM 567 O O . ALA A 1 69 ? -8.451 -3.469 8.772 1.00 90.31 69 ALA A O 1
ATOM 568 N N . LEU A 1 70 ? -9.255 -1.453 8.187 1.00 88.12 70 LEU A N 1
ATOM 569 C CA . LEU A 1 70 ? -9.696 -1.045 9.523 1.00 88.12 70 LEU A CA 1
ATOM 570 C C . LEU A 1 70 ? -11.189 -1.345 9.714 1.00 88.12 70 LEU A C 1
ATOM 572 O O . LEU A 1 70 ? -12.053 -0.637 9.182 1.00 88.12 70 LEU A O 1
ATOM 576 N N . LYS A 1 71 ? -11.506 -2.382 10.495 1.00 82.88 71 LYS A N 1
ATOM 577 C CA . LYS A 1 71 ? -12.895 -2.779 10.786 1.00 82.88 71 LYS A CA 1
ATOM 578 C C . LYS A 1 71 ? -13.458 -2.130 12.044 1.00 82.88 71 LYS A C 1
ATOM 580 O O . LYS A 1 71 ? -14.594 -1.653 12.025 1.00 82.88 71 LYS A O 1
ATOM 585 N N . LYS A 1 72 ? -12.674 -2.105 13.124 1.00 74.69 72 LYS A N 1
ATOM 586 C CA . LYS A 1 72 ? -13.106 -1.649 14.454 1.00 74.69 72 LYS A CA 1
ATOM 587 C C . LYS A 1 72 ? -12.299 -0.458 14.969 1.00 74.69 72 LYS A C 1
ATOM 589 O O . LYS A 1 72 ? -11.252 -0.097 14.438 1.00 74.69 72 LYS A O 1
ATOM 594 N N . SER A 1 73 ? -12.857 0.216 15.972 1.00 61.38 73 SER A N 1
ATOM 595 C CA . SER A 1 73 ? -12.420 1.541 16.408 1.00 61.38 73 SER A CA 1
ATOM 596 C C . SER A 1 73 ? -11.451 1.471 17.590 1.00 61.38 73 SER A C 1
ATOM 598 O O . SER A 1 73 ? -11.884 1.218 18.710 1.00 61.38 73 SER A O 1
ATOM 600 N N . VAL A 1 74 ? -10.179 1.820 17.360 1.00 61.41 74 VAL A N 1
ATOM 601 C CA . VAL A 1 74 ? -9.229 2.237 18.406 1.00 61.41 74 VAL A CA 1
ATOM 602 C C . VAL A 1 74 ? -8.638 3.587 18.014 1.00 61.41 74 VAL A C 1
ATOM 604 O O . VAL A 1 74 ? -8.039 3.762 16.959 1.00 61.41 74 VAL A O 1
ATOM 607 N N . SER A 1 75 ? -8.850 4.586 18.857 1.00 63.69 75 SER A N 1
ATOM 608 C CA . SER A 1 75 ? -8.958 5.967 18.397 1.00 63.69 75 SER A CA 1
ATOM 609 C C . SER A 1 75 ? -7.625 6.654 18.053 1.00 63.69 75 SER A C 1
ATOM 611 O O . SER A 1 75 ? -7.575 7.403 17.081 1.00 63.69 75 SER A O 1
ATOM 613 N N . LYS A 1 76 ? -6.532 6.376 18.778 1.00 67.81 76 LYS A N 1
ATOM 614 C CA . LYS A 1 76 ? -5.199 6.961 18.496 1.00 67.81 76 LYS A CA 1
ATOM 615 C C . LYS A 1 76 ? -4.361 6.136 17.522 1.00 67.81 76 LYS A C 1
ATOM 617 O O . LYS A 1 76 ? -3.752 6.687 16.613 1.00 67.81 76 LYS A O 1
ATOM 622 N N . VAL A 1 77 ? -4.381 4.818 17.688 1.00 75.44 77 VAL A N 1
ATOM 623 C CA . VAL A 1 77 ? -3.568 3.883 16.901 1.00 75.44 77 VAL A CA 1
ATOM 624 C C . VAL A 1 77 ? -3.981 3.886 15.424 1.00 75.44 77 VAL A C 1
ATOM 626 O O . VAL A 1 77 ? -3.126 3.868 14.542 1.00 75.44 77 VAL A O 1
ATOM 629 N N . ASN A 1 78 ? -5.282 4.019 15.138 1.00 77.69 78 ASN A N 1
ATOM 630 C CA . ASN A 1 78 ? -5.793 4.066 13.767 1.00 77.69 78 ASN A CA 1
ATOM 631 C C . ASN A 1 78 ? -5.176 5.195 12.931 1.00 77.69 78 ASN A C 1
ATOM 633 O O . ASN A 1 78 ? -4.997 5.024 11.729 1.00 77.69 78 ASN A O 1
ATOM 637 N N . PHE A 1 79 ? -4.847 6.336 13.545 1.00 82.81 79 PHE A N 1
ATOM 638 C CA . PHE A 1 79 ? -4.228 7.452 12.832 1.00 82.81 79 PHE A CA 1
ATOM 639 C C . PHE A 1 79 ? -2.790 7.123 12.411 1.00 82.81 79 PHE A C 1
ATOM 641 O O . PHE A 1 79 ? -2.421 7.326 11.257 1.00 82.81 79 PHE A O 1
ATOM 648 N N . GLU A 1 80 ? -1.993 6.580 13.330 1.00 82.81 80 GLU A N 1
ATOM 649 C CA . GLU A 1 80 ? -0.591 6.229 13.082 1.00 82.81 80 GLU A CA 1
ATOM 650 C C . GLU A 1 80 ? -0.463 5.102 12.053 1.00 82.81 80 GLU A C 1
ATOM 652 O O . GLU A 1 80 ? 0.330 5.199 11.115 1.00 82.81 80 GLU A O 1
ATOM 657 N N . ILE A 1 81 ? -1.303 4.073 12.180 1.00 82.19 81 ILE A N 1
ATOM 658 C CA . ILE A 1 81 ? -1.374 2.966 11.226 1.00 82.19 81 ILE A CA 1
ATOM 659 C C . ILE A 1 81 ? -1.795 3.469 9.842 1.00 82.19 81 ILE A C 1
ATOM 661 O O . ILE A 1 81 ? -1.155 3.121 8.851 1.00 82.19 81 ILE A O 1
ATOM 665 N N . ALA A 1 82 ? -2.856 4.280 9.756 1.00 84.81 82 ALA A N 1
ATOM 666 C CA . ALA A 1 82 ? -3.335 4.800 8.476 1.00 84.81 82 ALA A CA 1
ATOM 667 C C . ALA A 1 82 ? -2.281 5.676 7.783 1.00 84.81 82 ALA A C 1
ATOM 669 O O . ALA A 1 82 ? -2.182 5.646 6.563 1.00 84.81 82 ALA A O 1
ATOM 670 N N . GLN A 1 83 ? -1.460 6.402 8.549 1.00 84.44 83 GLN A N 1
ATOM 671 C CA . GLN A 1 83 ? -0.357 7.195 8.005 1.00 84.44 83 GLN A CA 1
ATOM 672 C C . GLN A 1 83 ? 0.845 6.340 7.567 1.00 84.44 83 GLN A C 1
ATOM 674 O O . GLN A 1 83 ? 1.545 6.707 6.626 1.00 84.44 83 GLN A O 1
ATOM 679 N N . ALA A 1 84 ? 1.133 5.240 8.267 1.00 84.81 84 ALA A N 1
ATOM 680 C CA . ALA A 1 84 ? 2.212 4.327 7.890 1.00 84.81 84 ALA A CA 1
ATOM 681 C C . ALA A 1 84 ? 1.844 3.461 6.674 1.00 84.81 84 ALA A C 1
ATOM 683 O O . ALA A 1 84 ? 2.724 3.054 5.918 1.00 84.81 84 ALA A O 1
ATOM 684 N N . ALA A 1 85 ? 0.553 3.175 6.493 1.00 86.00 85 ALA A N 1
ATOM 685 C CA . ALA A 1 85 ? 0.034 2.427 5.361 1.00 86.00 85 ALA A CA 1
ATOM 686 C C . ALA A 1 85 ? 0.219 3.169 4.035 1.00 86.00 85 ALA A C 1
ATOM 688 O O . ALA A 1 85 ? 0.076 4.385 3.951 1.00 86.00 85 ALA A O 1
ATOM 689 N N . HIS A 1 86 ? 0.414 2.405 2.964 1.00 88.31 86 HIS A N 1
ATOM 690 C CA . HIS A 1 86 ? 0.400 2.951 1.607 1.00 88.31 86 HIS A CA 1
ATOM 691 C C . HIS A 1 86 ? -1.029 3.173 1.107 1.00 88.31 86 HIS A C 1
ATOM 693 O O . HIS A 1 86 ? -1.296 4.106 0.355 1.00 88.31 86 HIS A O 1
ATOM 699 N N . LEU A 1 87 ? -1.942 2.284 1.511 1.00 90.38 87 LEU A N 1
ATOM 700 C CA . LEU A 1 87 ? -3.367 2.359 1.222 1.00 90.38 87 LEU A CA 1
ATOM 701 C C . LEU A 1 87 ? -4.160 1.946 2.462 1.00 90.38 87 LEU A C 1
ATOM 703 O O . LEU A 1 87 ? -3.807 0.980 3.140 1.00 90.38 87 LEU A O 1
ATOM 707 N N . CYS A 1 88 ? -5.261 2.638 2.733 1.00 90.12 88 CYS A N 1
ATOM 708 C CA . CYS A 1 88 ? -6.127 2.351 3.867 1.00 90.12 88 CYS A CA 1
ATOM 709 C C . CYS A 1 88 ? -7.602 2.309 3.454 1.00 90.12 88 CYS A C 1
ATOM 711 O O . CYS A 1 88 ? -8.124 3.229 2.818 1.00 90.12 88 CYS A O 1
ATOM 713 N N . VAL A 1 89 ? -8.283 1.237 3.848 1.00 90.31 89 VAL A N 1
ATOM 714 C CA . VAL A 1 89 ? -9.727 1.051 3.716 1.00 90.31 89 VAL A CA 1
ATOM 715 C C . VAL A 1 89 ? -10.307 0.966 5.117 1.00 90.31 89 VAL A C 1
ATOM 717 O O . VAL A 1 89 ? -9.838 0.178 5.938 1.00 90.31 89 VAL A O 1
ATOM 720 N N . ALA A 1 90 ? -11.334 1.762 5.395 1.00 90.00 90 ALA A N 1
ATOM 721 C CA . ALA A 1 90 ? -11.953 1.790 6.712 1.00 90.00 90 ALA A CA 1
ATOM 722 C C . ALA A 1 90 ? -13.468 1.605 6.638 1.00 90.00 90 ALA A C 1
ATOM 724 O O . ALA A 1 90 ? -14.122 1.985 5.664 1.00 90.00 90 ALA A O 1
ATOM 725 N N . SER A 1 91 ? -14.041 1.062 7.711 1.00 89.38 91 SER A N 1
ATOM 726 C CA . SER A 1 91 ? -15.488 1.095 7.909 1.00 89.38 91 SER A CA 1
ATOM 727 C C . SER A 1 91 ? -15.967 2.517 8.212 1.00 89.38 91 SER A C 1
ATOM 729 O O . SER A 1 91 ? -15.294 3.290 8.898 1.00 89.38 91 SER A O 1
ATOM 731 N N . GLY A 1 92 ? -17.175 2.862 7.760 1.00 83.62 92 GLY A N 1
ATOM 732 C CA . GLY A 1 92 ? -17.792 4.164 8.048 1.00 83.62 92 GLY A CA 1
ATOM 733 C C . GLY A 1 92 ? -18.015 4.446 9.541 1.00 83.62 92 GLY A C 1
ATOM 734 O O . GLY A 1 92 ? -18.161 5.606 9.922 1.00 83.62 92 GLY A O 1
ATOM 735 N N . ALA A 1 93 ? -18.020 3.405 10.378 1.00 82.31 93 ALA A N 1
ATOM 736 C CA . ALA A 1 93 ? -18.148 3.518 11.831 1.00 82.31 93 ALA A CA 1
ATOM 737 C C . ALA A 1 93 ? -16.818 3.833 12.546 1.00 82.31 93 ALA A C 1
ATOM 739 O O . ALA A 1 93 ? -16.825 4.130 13.741 1.00 82.31 93 ALA A O 1
ATOM 740 N N . VAL A 1 94 ? -15.681 3.767 11.843 1.00 83.75 94 VAL A N 1
ATOM 741 C CA . VAL A 1 94 ? -14.359 4.011 12.432 1.00 83.75 94 VAL A CA 1
ATOM 742 C C . VAL A 1 94 ? -14.167 5.500 12.706 1.00 83.75 94 VAL A C 1
ATOM 744 O O . VAL A 1 94 ? -14.491 6.364 11.884 1.00 83.75 94 VAL A O 1
ATOM 747 N N . LYS A 1 95 ? -13.604 5.797 13.876 1.00 83.56 95 LYS A N 1
ATOM 748 C CA . LYS A 1 95 ? -13.168 7.136 14.263 1.00 83.56 95 LYS A CA 1
ATOM 749 C C . LYS A 1 95 ? -11.650 7.205 14.329 1.00 83.56 95 LYS A C 1
ATOM 751 O O . LYS A 1 95 ? -10.990 6.219 14.662 1.00 83.56 95 LYS A O 1
ATOM 756 N N . PHE A 1 96 ? -11.121 8.391 14.065 1.00 84.25 96 PHE A N 1
ATOM 757 C CA . PHE A 1 96 ? -9.696 8.693 14.167 1.00 84.25 96 PHE A CA 1
ATOM 758 C C . PHE A 1 96 ? -9.505 9.860 15.133 1.00 84.25 96 PHE A C 1
ATOM 760 O O . PHE A 1 96 ? -10.303 10.794 15.129 1.00 84.25 96 PHE A O 1
ATOM 767 N N . ILE A 1 97 ? -8.460 9.825 15.955 1.00 83.19 97 ILE A N 1
ATOM 768 C CA . ILE A 1 97 ? -8.062 10.950 16.804 1.00 83.19 97 ILE A CA 1
ATOM 769 C C . ILE A 1 97 ? -6.803 11.579 16.238 1.00 83.19 97 ILE A C 1
ATOM 771 O O . ILE A 1 97 ? -5.784 10.914 16.064 1.00 83.19 97 ILE A O 1
ATOM 775 N N . LEU A 1 98 ? -6.866 12.888 16.011 1.00 81.69 98 LEU A N 1
ATOM 776 C CA . LEU A 1 98 ? -5.699 13.666 15.617 1.00 81.69 98 LEU A CA 1
ATOM 777 C C . LEU A 1 98 ? -4.783 13.901 16.832 1.00 81.69 98 LEU A C 1
ATOM 779 O O . LEU A 1 98 ? -5.269 14.389 17.860 1.00 81.69 98 LEU A O 1
ATOM 783 N N . PRO A 1 99 ? -3.470 13.621 16.731 1.00 75.88 99 PRO A N 1
ATOM 784 C CA . PRO A 1 99 ? -2.556 13.676 17.873 1.00 75.88 99 PRO A CA 1
ATOM 785 C C . PRO A 1 99 ? -2.366 15.090 18.441 1.00 75.88 99 PRO A C 1
ATOM 787 O O . PRO A 1 99 ? -2.243 15.241 19.652 1.00 75.88 99 PRO A O 1
ATOM 790 N N . GLU A 1 100 ? -2.403 16.135 17.606 1.00 72.19 100 GLU A N 1
ATOM 791 C CA . GLU A 1 100 ? -2.125 17.513 18.048 1.00 72.19 100 GLU A CA 1
ATOM 792 C C . GLU A 1 100 ? -3.228 18.129 18.918 1.00 72.19 100 GLU A C 1
ATOM 794 O O . GLU A 1 100 ? -2.945 18.893 19.838 1.00 72.19 100 GLU A O 1
ATOM 799 N N . LYS A 1 101 ? -4.498 17.824 18.620 1.00 74.00 101 LYS A N 1
ATOM 800 C CA . LYS A 1 101 ? -5.666 18.449 19.276 1.00 74.00 101 LYS A CA 1
ATOM 801 C C . LYS A 1 101 ? -6.539 17.460 20.042 1.00 74.00 101 LYS A C 1
ATOM 803 O O . LYS A 1 101 ? -7.573 17.856 20.576 1.00 74.00 101 LYS A O 1
ATOM 808 N N . ASN A 1 102 ? -6.166 16.177 20.048 1.00 77.88 102 ASN A N 1
ATOM 809 C CA . ASN A 1 102 ? -6.956 15.070 20.592 1.00 77.88 102 ASN A CA 1
ATOM 810 C C . ASN A 1 102 ? -8.435 15.125 20.144 1.00 77.88 102 ASN A C 1
ATOM 812 O O . ASN A 1 102 ? -9.348 14.835 20.913 1.00 77.88 102 ASN A O 1
ATOM 816 N N . THR A 1 103 ? -8.660 15.580 18.907 1.00 83.81 103 THR A N 1
ATOM 817 C CA . THR A 1 103 ? -9.988 15.782 18.320 1.00 83.81 103 THR A CA 1
ATOM 818 C C . THR A 1 103 ? -10.370 14.546 17.525 1.00 83.81 103 THR A C 1
ATOM 820 O O . THR A 1 103 ? -9.574 14.071 16.711 1.00 83.81 103 THR A O 1
ATOM 823 N N . GLU A 1 104 ? -11.577 14.037 17.764 1.00 85.12 104 GLU A N 1
ATOM 824 C CA . GLU A 1 104 ? -12.151 12.951 16.975 1.00 85.12 104 GLU A CA 1
ATOM 825 C C . GLU A 1 104 ? -12.613 13.472 15.615 1.00 85.12 104 GLU A C 1
ATOM 827 O O . GLU A 1 104 ? -13.350 14.454 15.535 1.00 85.12 104 GLU A O 1
ATOM 832 N N . ILE A 1 105 ? -12.212 12.775 14.558 1.00 88.81 105 ILE A N 1
ATOM 833 C CA . ILE A 1 105 ? -12.741 12.941 13.210 1.00 88.81 105 ILE A CA 1
ATOM 834 C C . ILE A 1 105 ? -13.440 11.649 12.780 1.00 88.81 105 ILE A C 1
ATOM 836 O O . ILE A 1 105 ? -13.039 10.532 13.129 1.00 88.81 105 ILE A O 1
ATOM 840 N N . SER A 1 106 ? -14.508 11.803 12.011 1.00 89.69 106 SER A N 1
ATOM 841 C CA . SER A 1 106 ? -15.232 10.697 11.391 1.00 89.69 106 SER A CA 1
ATOM 842 C C . SER A 1 106 ? -14.433 10.080 10.238 1.00 89.69 106 SER A C 1
ATOM 844 O O . SER A 1 106 ? -13.624 10.758 9.603 1.00 89.69 106 SER A O 1
ATOM 846 N N . ALA A 1 107 ? -14.720 8.823 9.878 1.00 87.12 107 ALA A N 1
ATOM 847 C CA . ALA A 1 107 ? -14.159 8.206 8.672 1.00 87.12 107 ALA A CA 1
ATOM 848 C C . ALA A 1 107 ? -14.376 9.070 7.415 1.00 87.12 107 ALA A C 1
ATOM 850 O O . ALA A 1 107 ? -13.482 9.203 6.587 1.00 87.12 107 ALA A O 1
ATOM 851 N N . ARG A 1 108 ? -15.535 9.734 7.285 1.00 90.00 108 ARG A N 1
ATOM 852 C CA . ARG A 1 108 ? -15.818 10.636 6.151 1.00 90.00 108 ARG A CA 1
ATOM 853 C C . ARG A 1 108 ? -14.897 11.849 6.110 1.00 90.00 108 ARG A C 1
ATOM 855 O O . ARG A 1 108 ? -14.525 12.287 5.026 1.00 90.00 108 ARG A O 1
ATOM 862 N N . GLU A 1 109 ? -14.555 12.411 7.261 1.00 89.88 109 GLU A N 1
ATOM 863 C CA . GLU A 1 109 ? -13.579 13.499 7.342 1.00 89.88 109 GLU A CA 1
ATOM 864 C C . GLU A 1 109 ? -12.169 12.987 7.060 1.00 89.88 109 GLU A C 1
ATOM 866 O O . GLU A 1 109 ? -11.461 13.610 6.276 1.00 89.88 109 GLU A O 1
ATOM 871 N N . ALA A 1 110 ? -11.798 11.819 7.592 1.00 88.56 110 ALA A N 1
ATOM 872 C CA . ALA A 1 110 ? -10.527 11.166 7.282 1.00 88.56 110 ALA A CA 1
ATOM 873 C C . ALA A 1 110 ? -10.356 10.925 5.770 1.00 88.56 110 ALA A C 1
ATOM 875 O O . ALA A 1 110 ? -9.291 11.203 5.224 1.00 88.56 110 ALA A O 1
ATOM 876 N N . LEU A 1 111 ? -11.417 10.503 5.072 1.00 91.31 111 LEU A N 1
ATOM 877 C CA . LEU A 1 111 ? -11.420 10.345 3.613 1.00 91.31 111 LEU A CA 1
ATOM 878 C C . LEU A 1 111 ? -11.211 11.682 2.894 1.00 91.31 111 LEU A C 1
ATOM 880 O O . LEU A 1 111 ? -10.408 11.769 1.972 1.00 91.31 111 LEU A O 1
ATOM 884 N N . LYS A 1 112 ? -11.898 12.746 3.330 1.00 91.62 112 LYS A N 1
ATOM 885 C CA . LYS A 1 112 ? -11.728 14.092 2.752 1.00 91.62 112 LYS A CA 1
ATOM 886 C C . LYS A 1 112 ? -10.320 14.650 2.957 1.00 91.62 112 LYS A C 1
ATOM 888 O O . LYS A 1 112 ? -9.848 15.407 2.118 1.00 91.62 112 LYS A O 1
ATOM 893 N N . LEU A 1 113 ? -9.680 14.298 4.069 1.00 88.94 113 LEU A N 1
ATOM 894 C CA . LEU A 1 113 ? -8.305 14.681 4.383 1.00 88.94 113 LEU A CA 1
ATOM 895 C C . LEU A 1 113 ? -7.264 13.809 3.662 1.00 88.94 113 LEU A C 1
ATOM 897 O O . LEU A 1 113 ? -6.079 14.117 3.737 1.00 88.94 113 LEU A O 1
ATOM 901 N N . GLY A 1 114 ? -7.681 12.735 2.982 1.00 87.50 114 GLY A N 1
ATOM 902 C CA . GLY A 1 114 ? -6.778 11.786 2.330 1.00 87.50 114 GLY A CA 1
ATOM 903 C C . GLY A 1 114 ? -6.054 10.841 3.295 1.00 87.50 114 GLY A C 1
ATOM 904 O O . GLY A 1 114 ? -5.093 10.198 2.893 1.00 87.50 114 GLY A O 1
ATOM 905 N N . LEU A 1 115 ? -6.502 10.741 4.553 1.00 87.50 115 LEU A N 1
ATOM 906 C CA . LEU A 1 115 ? -5.958 9.794 5.537 1.00 87.50 115 LEU A CA 1
ATOM 907 C C . LEU A 1 115 ? -6.361 8.346 5.218 1.00 87.50 115 LEU A C 1
ATOM 909 O O . LEU A 1 115 ? -5.645 7.411 5.556 1.00 87.50 115 LEU A O 1
ATOM 913 N N . ILE A 1 116 ? -7.517 8.166 4.579 1.00 91.38 116 ILE A N 1
ATOM 914 C CA . ILE A 1 116 ? -7.992 6.871 4.083 1.00 91.38 116 ILE A CA 1
ATOM 915 C C . ILE A 1 116 ? -8.389 6.992 2.615 1.00 91.38 116 ILE A C 1
ATOM 917 O O . ILE A 1 116 ? -8.770 8.070 2.160 1.00 91.38 116 ILE A O 1
ATOM 921 N N . ASN A 1 117 ? -8.328 5.883 1.881 1.00 92.31 117 ASN A N 1
ATOM 922 C CA . ASN A 1 117 ? -8.634 5.845 0.454 1.00 92.31 117 ASN A CA 1
ATOM 923 C C . ASN A 1 117 ? -10.111 5.567 0.187 1.00 92.31 117 ASN A C 1
ATOM 925 O O . ASN A 1 117 ? -10.690 6.236 -0.660 1.00 92.31 117 ASN A O 1
ATOM 929 N N . ASN A 1 118 ? -10.712 4.608 0.901 1.00 91.88 118 ASN A N 1
ATOM 930 C CA . ASN A 1 118 ? -12.101 4.187 0.699 1.00 91.88 118 ASN A CA 1
ATOM 931 C C . ASN A 1 118 ? -12.834 3.962 2.028 1.00 91.88 118 ASN A C 1
ATOM 933 O O . ASN A 1 118 ? -12.241 3.550 3.028 1.00 91.88 118 ASN A O 1
ATOM 937 N N . ILE A 1 119 ? -14.150 4.203 2.000 1.00 91.62 119 ILE A N 1
ATOM 938 C CA . ILE A 1 119 ? -15.082 3.882 3.086 1.00 91.62 119 ILE A CA 1
ATOM 939 C C . ILE A 1 119 ? -16.118 2.898 2.562 1.00 91.62 119 ILE A C 1
ATOM 941 O O . ILE A 1 119 ? -16.813 3.203 1.593 1.00 91.62 119 ILE A O 1
ATOM 945 N N . VAL A 1 120 ? -16.263 1.766 3.241 1.00 92.50 120 VAL A N 1
ATOM 946 C CA . VAL A 1 120 ? -17.238 0.717 2.903 1.00 92.50 120 VAL A CA 1
ATOM 947 C C . VAL A 1 120 ? -17.953 0.212 4.169 1.00 92.50 120 VAL A C 1
ATOM 949 O O . VAL A 1 120 ? -17.528 0.547 5.282 1.00 92.50 120 VAL A O 1
ATOM 952 N N . PRO A 1 121 ? -19.066 -0.535 4.055 1.00 91.62 121 PRO A N 1
ATOM 953 C CA . PRO A 1 121 ? -19.654 -1.262 5.182 1.00 91.62 121 PRO A CA 1
ATOM 954 C C . PRO A 1 121 ? -18.635 -2.190 5.859 1.00 91.62 121 PRO A C 1
ATOM 956 O O . PRO A 1 121 ? -17.711 -2.678 5.210 1.00 91.62 121 PRO A O 1
ATOM 959 N N . ILE A 1 122 ? -18.789 -2.447 7.162 1.00 88.25 122 ILE A N 1
ATOM 960 C CA . ILE A 1 122 ? -17.810 -3.214 7.958 1.00 88.25 122 ILE A CA 1
ATOM 961 C C . ILE A 1 122 ? -17.574 -4.627 7.404 1.00 88.25 122 ILE A C 1
ATOM 963 O O . ILE A 1 122 ? -16.451 -5.136 7.446 1.00 88.25 122 ILE A O 1
ATOM 967 N N . GLU A 1 123 ? -18.614 -5.234 6.841 1.00 88.62 123 GLU A N 1
ATOM 968 C CA . GLU A 1 123 ? -18.588 -6.555 6.219 1.00 88.62 123 GLU A CA 1
ATOM 969 C C . GLU A 1 123 ? -17.786 -6.565 4.908 1.00 88.62 123 GLU A C 1
ATOM 971 O O . GLU A 1 123 ? -17.249 -7.600 4.516 1.00 88.62 123 GLU A O 1
ATOM 976 N N . GLU A 1 124 ? -17.666 -5.411 4.248 1.00 91.25 124 GLU A N 1
ATOM 977 C CA . GLU A 1 124 ? -17.012 -5.250 2.948 1.00 91.25 124 GLU A CA 1
ATOM 978 C C . GLU A 1 124 ? -15.570 -4.735 3.048 1.00 91.25 124 GLU A C 1
ATOM 980 O O . GLU A 1 124 ? -14.837 -4.826 2.067 1.00 91.25 124 GLU A O 1
ATOM 985 N N . VAL A 1 125 ? -15.121 -4.249 4.215 1.00 89.81 125 VAL A N 1
ATOM 986 C CA . VAL A 1 125 ? -13.768 -3.675 4.403 1.00 89.81 125 VAL A CA 1
ATOM 987 C C . VAL A 1 125 ? -12.666 -4.630 3.951 1.00 89.81 125 VAL A C 1
ATOM 989 O O . VAL A 1 125 ? -11.757 -4.231 3.226 1.00 89.81 125 VAL A O 1
ATOM 992 N N . GLU A 1 126 ? -12.751 -5.898 4.359 1.00 90.12 126 GLU A N 1
ATOM 993 C CA . GLU A 1 126 ? -11.782 -6.912 3.936 1.00 90.12 126 GLU A CA 1
ATOM 994 C C . GLU A 1 126 ? -11.843 -7.142 2.424 1.00 90.12 126 GLU A C 1
ATOM 996 O O . GLU A 1 126 ? -10.810 -7.118 1.761 1.00 90.12 126 GLU A O 1
ATOM 1001 N N . ASN A 1 127 ? -13.045 -7.311 1.869 1.00 90.75 127 ASN A N 1
ATOM 1002 C CA . ASN A 1 127 ? -13.237 -7.578 0.443 1.00 90.75 127 ASN A CA 1
ATOM 1003 C C . ASN A 1 127 ? -12.692 -6.442 -0.426 1.00 90.75 127 ASN A C 1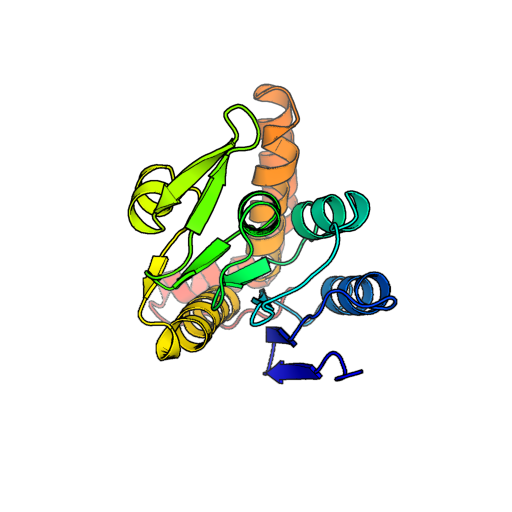
ATOM 1005 O O . ASN A 1 127 ? -12.049 -6.700 -1.440 1.00 90.75 127 ASN A O 1
ATOM 1009 N N . GLU A 1 128 ? -12.905 -5.196 -0.014 1.00 93.06 128 GLU A N 1
ATOM 1010 C CA . GLU A 1 128 ? -12.396 -4.021 -0.713 1.00 93.06 128 GLU A CA 1
ATOM 1011 C C . GLU A 1 128 ? -10.863 -3.939 -0.638 1.00 93.06 128 GLU A C 1
ATOM 1013 O O . GLU A 1 128 ? -10.204 -3.700 -1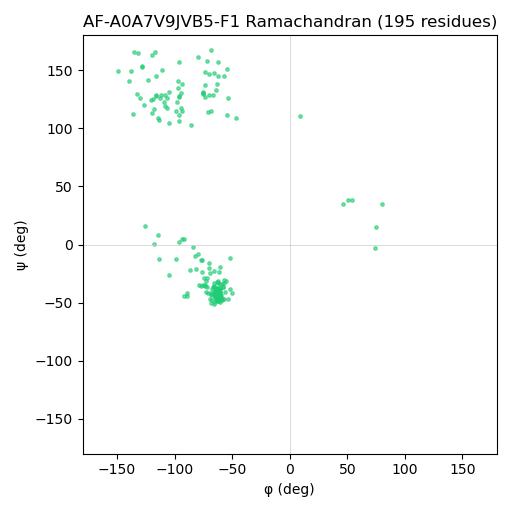.653 1.00 93.06 128 GLU A O 1
ATOM 1018 N N . ALA A 1 129 ? -10.266 -4.218 0.526 1.00 91.81 129 ALA A N 1
ATOM 1019 C CA . ALA A 1 129 ? -8.811 -4.287 0.661 1.00 91.81 129 ALA A CA 1
ATOM 1020 C C . ALA A 1 129 ? -8.202 -5.399 -0.214 1.00 91.81 129 ALA A C 1
ATOM 1022 O O . ALA A 1 129 ? -7.204 -5.174 -0.903 1.00 91.81 129 ALA A O 1
ATOM 1023 N N . PHE A 1 130 ? -8.836 -6.573 -0.265 1.00 91.44 130 PHE A N 1
ATOM 1024 C CA . PHE A 1 130 ? -8.444 -7.652 -1.172 1.00 91.44 130 PHE A CA 1
ATOM 1025 C C . PHE A 1 130 ? -8.608 -7.268 -2.643 1.00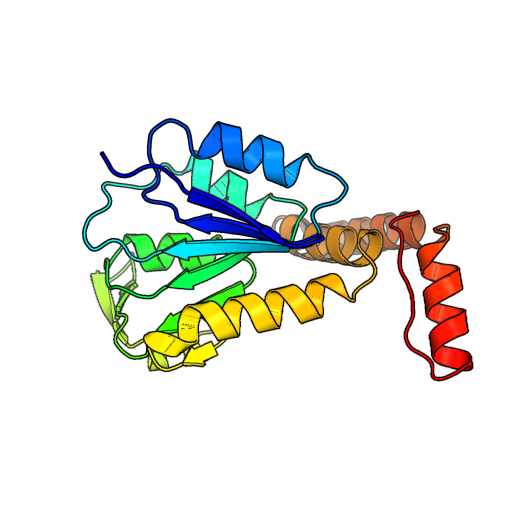 91.44 130 PHE A C 1
ATOM 1027 O O . PHE A 1 130 ? -7.728 -7.562 -3.450 1.00 91.44 130 PHE A O 1
ATOM 1034 N N . ALA A 1 131 ? -9.685 -6.572 -3.006 1.00 92.25 131 ALA A N 1
ATOM 1035 C CA . ALA A 1 131 ? -9.894 -6.100 -4.370 1.00 92.25 131 ALA A CA 1
ATOM 1036 C C . ALA A 1 131 ? -8.803 -5.106 -4.801 1.00 92.25 131 ALA A C 1
ATOM 1038 O O . ALA A 1 131 ? -8.348 -5.146 -5.947 1.00 92.25 131 ALA A O 1
ATOM 1039 N N . MET A 1 132 ? -8.337 -4.239 -3.897 1.00 93.06 132 MET A N 1
ATOM 1040 C CA . MET A 1 132 ? -7.168 -3.390 -4.149 1.00 93.06 132 MET A CA 1
ATOM 1041 C C . MET A 1 132 ? -5.893 -4.220 -4.323 1.00 93.06 132 MET A C 1
ATOM 1043 O O . MET A 1 132 ? -5.139 -3.988 -5.268 1.00 93.06 132 MET A O 1
ATOM 1047 N N . ALA A 1 133 ? -5.670 -5.213 -3.462 1.00 91.44 133 ALA A N 1
ATOM 1048 C CA . ALA A 1 133 ? -4.504 -6.089 -3.541 1.00 91.44 133 ALA A CA 1
ATOM 1049 C C . ALA A 1 133 ? -4.465 -6.889 -4.857 1.00 91.44 133 ALA A C 1
ATOM 1051 O O . ALA A 1 133 ? -3.408 -7.001 -5.476 1.00 91.44 133 ALA A O 1
ATOM 1052 N N . GLU A 1 134 ? -5.613 -7.370 -5.341 1.00 91.19 134 GLU A N 1
ATOM 1053 C CA . GLU A 1 134 ? -5.741 -8.051 -6.637 1.00 91.19 134 GLU A CA 1
ATOM 1054 C C . GLU A 1 134 ? -5.409 -7.127 -7.816 1.00 91.19 134 GLU A C 1
ATOM 1056 O O . GLU A 1 134 ? -4.727 -7.538 -8.756 1.00 91.19 134 GLU A O 1
ATOM 1061 N N . LYS A 1 135 ? -5.800 -5.847 -7.755 1.00 91.31 135 LYS A N 1
ATOM 1062 C CA . LYS A 1 135 ? -5.379 -4.859 -8.765 1.00 91.31 135 LYS A CA 1
ATOM 1063 C C . LYS A 1 135 ? -3.863 -4.658 -8.746 1.00 91.31 135 LYS A C 1
ATOM 1065 O O . LYS A 1 135 ? -3.246 -4.625 -9.806 1.00 91.31 135 LYS A O 1
ATOM 1070 N N . ILE A 1 136 ? -3.251 -4.571 -7.562 1.00 91.00 136 ILE A N 1
ATOM 1071 C CA . ILE A 1 136 ? -1.792 -4.423 -7.417 1.00 91.00 136 ILE A CA 1
ATOM 1072 C C . ILE A 1 136 ? -1.059 -5.664 -7.928 1.00 91.00 136 ILE A C 1
ATOM 1074 O O . ILE A 1 136 ? -0.047 -5.544 -8.616 1.00 91.00 136 ILE A O 1
ATOM 1078 N N . LYS A 1 137 ? -1.583 -6.861 -7.655 1.00 88.00 137 LYS A N 1
ATOM 1079 C CA . LYS A 1 137 ? -1.025 -8.134 -8.127 1.00 88.00 137 LYS A CA 1
ATOM 1080 C C . LYS A 1 137 ? -0.911 -8.204 -9.653 1.00 88.00 137 LYS A C 1
ATOM 1082 O O . LYS A 1 137 ? 0.006 -8.861 -10.149 1.00 88.00 137 LYS A O 1
ATOM 1087 N N . GLN A 1 138 ? -1.803 -7.538 -10.388 1.00 88.50 138 GLN A N 1
ATOM 1088 C CA . GLN A 1 138 ? -1.779 -7.477 -11.856 1.00 88.50 138 GLN A CA 1
ATOM 1089 C C . GLN A 1 138 ? -0.707 -6.529 -12.415 1.00 88.50 138 GLN A C 1
ATOM 1091 O O . GLN A 1 138 ? -0.411 -6.586 -13.607 1.00 88.50 138 GLN A O 1
ATOM 1096 N N . LEU A 1 139 ? -0.115 -5.669 -11.584 1.00 90.12 139 LEU A N 1
ATOM 1097 C CA . LEU A 1 139 ? 0.944 -4.751 -11.999 1.00 90.12 139 LEU A CA 1
ATOM 1098 C C . LEU A 1 139 ? 2.305 -5.455 -12.074 1.00 90.12 139 LEU A C 1
ATOM 1100 O O . LEU A 1 139 ? 2.523 -6.521 -11.492 1.00 90.12 139 LEU A O 1
ATOM 1104 N N . ALA A 1 140 ? 3.242 -4.834 -12.793 1.00 90.56 140 ALA A N 1
ATOM 1105 C CA . ALA A 1 140 ? 4.617 -5.310 -12.869 1.00 90.56 140 ALA A CA 1
ATOM 1106 C C . ALA A 1 140 ? 5.296 -5.135 -11.499 1.00 90.56 140 ALA A C 1
ATOM 1108 O O . ALA A 1 140 ? 5.506 -3.997 -11.072 1.00 90.56 140 ALA A O 1
ATOM 1109 N N . PRO A 1 141 ? 5.686 -6.219 -10.806 1.00 89.94 141 PRO A N 1
ATOM 1110 C CA . PRO A 1 141 ? 6.123 -6.145 -9.416 1.00 89.94 141 PRO A CA 1
ATOM 1111 C C . PRO A 1 141 ? 7.392 -5.306 -9.249 1.00 89.94 141 PRO A C 1
ATOM 1113 O O . PRO A 1 141 ? 7.497 -4.544 -8.292 1.00 89.94 141 PRO A O 1
ATOM 1116 N N . LEU A 1 142 ? 8.342 -5.381 -10.188 1.00 91.31 142 LEU A N 1
ATOM 1117 C CA . LEU A 1 142 ? 9.552 -4.553 -10.137 1.00 91.31 142 LEU A CA 1
ATOM 1118 C C . LEU A 1 142 ? 9.229 -3.060 -10.273 1.00 91.31 142 LEU A C 1
ATOM 1120 O O . LEU A 1 142 ? 9.771 -2.251 -9.524 1.00 91.31 142 LEU A O 1
ATOM 1124 N N . ALA A 1 143 ? 8.316 -2.704 -11.180 1.00 91.88 143 ALA A N 1
ATOM 1125 C CA . ALA A 1 143 ? 7.903 -1.320 -11.387 1.00 91.88 143 ALA A CA 1
ATOM 1126 C C . ALA A 1 143 ? 7.121 -0.780 -10.184 1.00 91.88 143 ALA A C 1
ATOM 1128 O O . ALA A 1 143 ? 7.395 0.326 -9.727 1.00 91.88 143 ALA A O 1
ATOM 1129 N N . THR A 1 144 ? 6.200 -1.570 -9.625 1.00 92.50 144 THR A N 1
ATOM 1130 C CA . THR A 1 144 ? 5.429 -1.187 -8.436 1.00 92.50 144 THR A CA 1
ATOM 1131 C C . THR A 1 144 ? 6.339 -0.937 -7.237 1.00 92.50 144 THR A C 1
ATOM 1133 O O . THR A 1 144 ? 6.208 0.097 -6.588 1.00 92.50 144 THR A O 1
ATOM 1136 N N . ARG A 1 145 ? 7.303 -1.829 -6.969 1.00 91.88 145 ARG A N 1
ATOM 1137 C CA . ARG A 1 145 ? 8.270 -1.657 -5.869 1.00 91.88 145 ARG A CA 1
ATOM 1138 C C . ARG A 1 145 ? 9.167 -0.433 -6.080 1.00 91.88 145 ARG A C 1
ATOM 1140 O O . ARG A 1 145 ? 9.418 0.307 -5.136 1.00 91.88 145 ARG A O 1
ATOM 1147 N N . ALA A 1 146 ? 9.632 -0.210 -7.311 1.00 92.62 146 ALA A N 1
ATOM 1148 C CA . ALA A 1 146 ? 10.451 0.950 -7.659 1.00 92.62 146 ALA A CA 1
ATOM 1149 C C . ALA A 1 146 ? 9.678 2.268 -7.497 1.00 92.62 146 ALA A C 1
ATOM 1151 O O . ALA A 1 146 ? 10.192 3.209 -6.904 1.00 92.62 146 ALA A O 1
ATOM 1152 N N . CYS A 1 147 ? 8.429 2.319 -7.964 1.00 92.94 147 CYS A N 1
ATOM 1153 C CA . CYS A 1 147 ? 7.556 3.480 -7.801 1.00 92.94 147 CYS A CA 1
ATOM 1154 C C . CYS A 1 147 ? 7.294 3.774 -6.320 1.00 92.94 147 CYS A C 1
ATOM 1156 O O . CYS A 1 147 ? 7.452 4.911 -5.882 1.00 92.94 147 CYS A O 1
ATOM 1158 N N . LEU A 1 148 ? 6.983 2.740 -5.535 1.00 92.25 148 LEU A N 1
ATOM 1159 C CA . LEU A 1 148 ? 6.770 2.875 -4.099 1.00 92.25 148 LEU A CA 1
ATOM 1160 C C . LEU A 1 148 ? 8.010 3.435 -3.392 1.00 92.25 148 LEU A C 1
ATOM 1162 O O . LEU A 1 148 ? 7.912 4.391 -2.628 1.00 92.25 148 LEU A O 1
ATOM 1166 N N . GLN A 1 149 ? 9.188 2.894 -3.710 1.00 91.75 149 GLN A N 1
ATOM 1167 C CA . GLN A 1 149 ? 10.449 3.379 -3.160 1.00 91.75 149 GLN A CA 1
ATOM 1168 C C . GLN A 1 149 ? 10.720 4.842 -3.542 1.00 91.75 149 GLN A C 1
ATOM 1170 O O . GLN A 1 149 ? 11.125 5.619 -2.679 1.00 91.75 149 GLN A O 1
ATOM 1175 N N . ALA A 1 150 ? 10.493 5.216 -4.805 1.00 93.00 150 ALA A N 1
ATOM 1176 C CA . ALA A 1 150 ? 10.699 6.580 -5.285 1.00 93.00 150 ALA A CA 1
ATOM 1177 C C . ALA A 1 150 ? 9.812 7.581 -4.536 1.00 93.00 150 ALA A C 1
ATOM 1179 O O . ALA A 1 150 ? 10.293 8.635 -4.135 1.00 93.00 150 ALA A O 1
ATOM 1180 N N . VAL A 1 151 ? 8.543 7.235 -4.295 1.00 91.44 151 VAL A N 1
ATOM 1181 C CA . VAL A 1 151 ? 7.610 8.091 -3.551 1.00 91.44 151 VAL A CA 1
ATOM 1182 C C . VAL A 1 151 ? 8.052 8.241 -2.098 1.00 91.44 151 VAL A C 1
ATOM 1184 O O . VAL A 1 151 ? 8.179 9.359 -1.613 1.00 91.44 151 VAL A O 1
ATOM 1187 N N . ILE A 1 152 ? 8.316 7.137 -1.402 1.00 90.00 152 ILE A N 1
ATOM 1188 C CA . ILE A 1 152 ? 8.578 7.168 0.043 1.00 90.00 152 ILE A CA 1
ATOM 1189 C C . ILE A 1 152 ? 9.900 7.861 0.344 1.00 90.00 152 ILE A C 1
ATOM 1191 O O . ILE A 1 152 ? 9.936 8.791 1.142 1.00 90.00 152 ILE A O 1
ATOM 1195 N N . GLN A 1 153 ? 10.972 7.456 -0.335 1.00 90.62 153 GLN A N 1
ATOM 1196 C CA . GLN A 1 153 ? 12.289 8.051 -0.113 1.00 90.62 153 GLN A CA 1
ATOM 1197 C C . GLN A 1 153 ? 12.368 9.457 -0.715 1.00 90.62 153 GLN A C 1
ATOM 1199 O O . GLN A 1 153 ? 12.992 10.335 -0.130 1.00 90.62 153 GLN A O 1
ATOM 1204 N N . GLY A 1 154 ? 11.707 9.697 -1.852 1.00 90.44 154 GLY A N 1
ATOM 1205 C CA . GLY A 1 154 ? 11.662 11.009 -2.496 1.00 90.44 154 GLY A CA 1
ATOM 1206 C C . GLY A 1 154 ? 11.003 12.085 -1.632 1.00 90.44 154 GLY A C 1
ATOM 1207 O O . GLY A 1 154 ? 11.416 13.239 -1.693 1.00 90.44 154 GLY A O 1
ATOM 1208 N N . LEU A 1 155 ? 10.027 11.719 -0.792 1.00 87.81 155 LEU A N 1
ATOM 1209 C CA . LEU A 1 155 ? 9.390 12.636 0.162 1.00 87.81 155 LEU A CA 1
ATOM 1210 C C . LEU A 1 155 ? 10.312 13.053 1.321 1.00 87.81 155 LEU A C 1
ATOM 1212 O O . LEU A 1 155 ? 10.057 14.076 1.955 1.00 87.81 155 LEU A O 1
ATOM 1216 N N . GLU A 1 156 ? 11.371 12.290 1.598 1.00 89.75 156 GLU A N 1
ATOM 1217 C CA . GLU A 1 156 ? 12.317 12.544 2.695 1.00 89.75 156 GLU A CA 1
ATOM 1218 C C . GLU A 1 156 ? 13.578 13.301 2.246 1.00 89.75 156 GLU A C 1
ATOM 1220 O O . GLU A 1 156 ? 14.474 13.556 3.053 1.00 89.75 156 GLU A O 1
ATOM 1225 N N . MET A 1 157 ? 13.663 13.684 0.970 1.00 93.62 157 MET A N 1
ATOM 1226 C CA . MET A 1 157 ? 14.835 14.345 0.395 1.00 93.62 157 MET A CA 1
ATOM 1227 C C . MET A 1 157 ? 14.468 15.589 -0.424 1.00 93.62 157 MET A C 1
ATOM 1229 O O . MET A 1 157 ? 13.303 15.793 -0.775 1.00 93.62 157 MET A O 1
ATOM 1233 N N . PRO A 1 158 ? 15.447 16.457 -0.743 1.00 96.38 158 PRO A N 1
ATOM 1234 C CA . PRO A 1 158 ? 15.222 17.570 -1.653 1.00 96.38 158 PRO A CA 1
ATOM 1235 C C . PRO A 1 158 ? 14.709 17.085 -3.012 1.00 96.38 158 PRO A C 1
ATOM 1237 O O . PRO A 1 158 ? 15.143 16.052 -3.519 1.00 96.38 158 PRO A O 1
ATOM 1240 N N . LEU A 1 159 ? 13.833 17.878 -3.636 1.00 94.62 159 LEU A N 1
ATOM 1241 C CA . LEU A 1 159 ? 13.190 17.532 -4.908 1.00 94.62 159 LEU A CA 1
ATOM 1242 C C . LEU A 1 159 ? 14.187 17.082 -5.988 1.00 94.62 159 LEU A C 1
ATOM 1244 O O . LEU A 1 159 ? 13.927 16.121 -6.703 1.00 94.62 159 LEU A O 1
ATOM 1248 N N . GLU A 1 160 ? 15.329 17.760 -6.108 1.00 96.19 160 GLU A N 1
ATOM 1249 C CA . GLU A 1 160 ? 16.339 17.424 -7.116 1.00 96.19 160 GLU A CA 1
ATOM 1250 C C . GLU A 1 160 ? 16.933 16.023 -6.906 1.00 96.19 160 GLU A C 1
ATOM 1252 O O . GLU A 1 160 ? 17.136 15.284 -7.870 1.00 96.19 160 GLU A O 1
ATOM 1257 N N . ASP A 1 161 ? 17.168 15.633 -5.655 1.00 95.75 161 ASP A N 1
ATOM 1258 C CA . ASP A 1 161 ? 17.683 14.307 -5.317 1.00 95.75 161 ASP A CA 1
ATOM 1259 C C . ASP A 1 161 ? 16.597 13.238 -5.479 1.00 95.75 161 ASP A C 1
ATOM 1261 O O . ASP A 1 161 ? 16.877 12.157 -5.999 1.00 95.75 161 ASP A O 1
ATOM 1265 N N . GLY A 1 162 ? 15.341 13.571 -5.161 1.00 94.62 162 GLY A N 1
ATOM 1266 C CA . GLY A 1 162 ? 14.188 12.710 -5.430 1.00 94.62 162 GLY A CA 1
ATOM 1267 C C . GLY A 1 162 ? 14.025 12.395 -6.920 1.00 94.62 162 GLY A C 1
ATOM 1268 O O . GLY A 1 162 ? 13.843 11.237 -7.292 1.00 94.62 162 GLY A O 1
ATOM 1269 N N . LEU A 1 163 ? 14.180 13.395 -7.795 1.00 94.75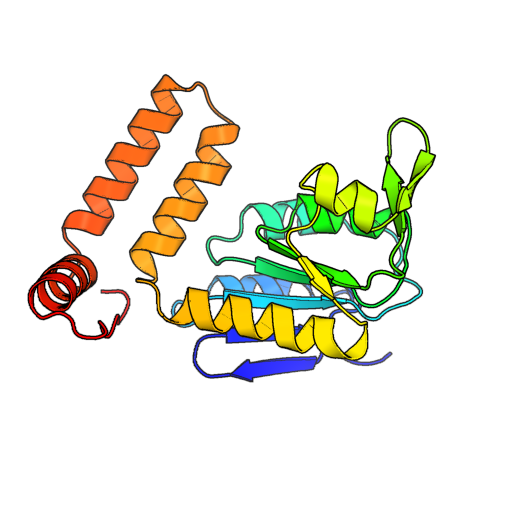 163 LEU A N 1
ATOM 1270 C CA . LEU A 1 163 ? 14.130 13.206 -9.252 1.00 94.75 163 LEU A CA 1
ATOM 1271 C C . LEU A 1 163 ? 15.304 12.362 -9.776 1.00 94.75 163 LEU A C 1
ATOM 1273 O O . LEU A 1 163 ? 15.134 11.551 -10.694 1.00 94.75 163 LEU A O 1
ATOM 1277 N N . LYS A 1 164 ? 16.501 12.515 -9.192 1.00 96.06 164 LYS A N 1
ATOM 1278 C CA . LYS A 1 164 ? 17.654 11.652 -9.507 1.00 96.06 164 LYS A CA 1
ATOM 1279 C C . LYS A 1 164 ? 17.382 10.206 -9.096 1.00 96.06 164 LYS A C 1
ATOM 1281 O O . LYS A 1 164 ? 17.624 9.302 -9.898 1.00 96.06 164 LYS A O 1
ATOM 1286 N N . LEU A 1 165 ? 16.834 9.993 -7.898 1.00 95.38 165 LEU A N 1
ATOM 1287 C CA . LEU A 1 165 ? 16.451 8.671 -7.405 1.00 95.38 165 LEU A CA 1
ATOM 1288 C C . LEU A 1 165 ? 15.396 8.021 -8.311 1.00 95.38 165 LEU A C 1
ATOM 1290 O O . LEU A 1 165 ? 15.551 6.862 -8.698 1.00 95.38 165 LEU A O 1
ATOM 1294 N N . GLU A 1 166 ? 14.349 8.757 -8.688 1.00 94.75 166 GLU A N 1
ATOM 1295 C CA . GLU A 1 166 ? 13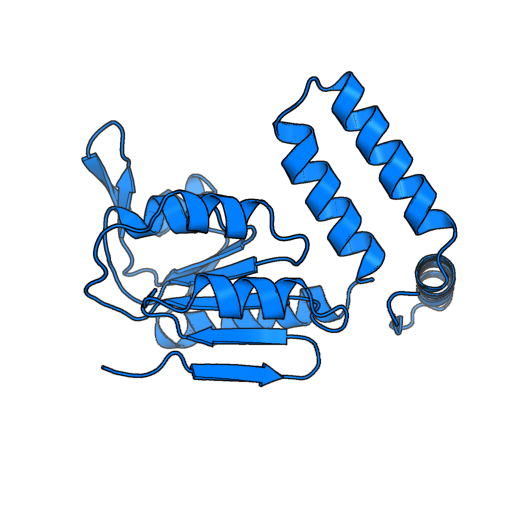.321 8.278 -9.617 1.00 94.75 166 GLU A CA 1
ATOM 1296 C C . GLU A 1 166 ? 13.939 7.853 -10.955 1.00 94.75 166 GLU A C 1
ATOM 1298 O O . GLU A 1 166 ? 13.675 6.751 -11.439 1.00 94.75 166 GLU A O 1
ATOM 1303 N N . THR A 1 167 ? 14.818 8.684 -11.523 1.00 95.12 167 THR A N 1
ATOM 1304 C CA . THR A 1 167 ? 15.507 8.394 -12.790 1.00 95.12 167 THR A CA 1
ATOM 1305 C C . THR A 1 167 ? 16.356 7.125 -12.695 1.00 95.12 167 THR A C 1
ATOM 1307 O O . THR A 1 167 ? 16.363 6.301 -13.616 1.00 95.12 167 THR A O 1
ATOM 1310 N N . GLU A 1 168 ? 17.062 6.932 -11.582 1.00 94.81 168 GLU A N 1
ATOM 1311 C CA . GLU A 1 168 ? 17.864 5.735 -11.341 1.00 94.81 168 GLU A CA 1
ATOM 1312 C C . GLU A 1 168 ? 16.987 4.480 -11.229 1.00 94.81 168 GLU A C 1
ATOM 1314 O O . GLU A 1 168 ? 17.243 3.473 -11.898 1.00 94.81 168 GLU A O 1
ATOM 1319 N N . LEU A 1 169 ? 15.929 4.538 -10.417 1.00 93.88 169 LEU A N 1
ATOM 1320 C CA . LEU A 1 169 ? 14.985 3.437 -10.231 1.00 93.88 169 LEU A CA 1
ATOM 1321 C C . LEU A 1 169 ? 14.290 3.073 -11.546 1.00 93.88 169 LEU A C 1
ATOM 1323 O O . LEU A 1 169 ? 14.208 1.890 -11.889 1.00 93.88 169 LEU A O 1
ATOM 1327 N N . PHE A 1 170 ? 13.872 4.076 -12.319 1.00 93.25 170 PHE A N 1
ATOM 1328 C CA . PHE A 1 170 ? 13.309 3.894 -13.651 1.00 93.25 170 PHE A CA 1
ATOM 1329 C C . PHE A 1 170 ? 14.306 3.217 -14.603 1.00 93.25 170 PHE A C 1
ATOM 1331 O O . PHE A 1 170 ? 13.968 2.242 -15.275 1.00 93.25 170 PHE A O 1
ATOM 1338 N N . SER A 1 171 ? 15.560 3.671 -14.620 1.00 93.19 171 SER A N 1
ATOM 1339 C CA . SER A 1 171 ? 16.608 3.090 -15.471 1.00 93.19 171 SER A CA 1
ATOM 1340 C C . SER A 1 171 ? 16.858 1.614 -15.148 1.00 93.19 171 SER A C 1
ATOM 1342 O O . SER A 1 171 ? 17.045 0.800 -16.056 1.00 93.19 171 SER A O 1
ATOM 1344 N N . ARG A 1 172 ? 16.794 1.237 -13.864 1.00 90.00 172 ARG A N 1
ATOM 1345 C CA . ARG A 1 172 ? 16.924 -0.161 -13.419 1.00 90.00 172 ARG A CA 1
ATOM 1346 C C . ARG A 1 172 ? 15.782 -1.039 -13.935 1.00 90.00 172 ARG A C 1
ATOM 1348 O O . ARG A 1 172 ? 16.040 -2.136 -14.427 1.00 90.00 172 ARG A O 1
ATOM 1355 N N . ILE A 1 173 ? 14.533 -0.573 -13.856 1.00 92.56 173 ILE A N 1
ATOM 1356 C CA . ILE A 1 173 ? 13.376 -1.351 -14.335 1.00 92.56 173 ILE A CA 1
ATOM 1357 C C . ILE A 1 173 ? 13.257 -1.349 -15.862 1.00 92.56 173 ILE A C 1
ATOM 1359 O O . ILE A 1 173 ? 12.698 -2.290 -16.422 1.00 92.56 173 ILE A O 1
ATOM 1363 N N . PHE A 1 174 ? 13.810 -0.355 -16.558 1.00 89.75 174 PHE A N 1
ATOM 1364 C CA . PHE A 1 174 ? 13.730 -0.257 -18.017 1.00 89.75 174 PHE A CA 1
ATOM 1365 C C . PHE A 1 174 ? 14.370 -1.460 -18.734 1.00 89.75 174 PHE A C 1
ATOM 1367 O O . PHE A 1 174 ? 13.873 -1.916 -19.764 1.00 89.75 174 PHE A O 1
ATOM 1374 N N . ALA A 1 175 ? 15.442 -2.023 -18.169 1.00 88.31 175 ALA A N 1
ATOM 1375 C CA . ALA A 1 175 ? 16.126 -3.195 -18.721 1.00 88.31 175 ALA A CA 1
ATOM 1376 C C . ALA A 1 175 ? 15.395 -4.536 -18.467 1.00 88.31 175 ALA A C 1
ATOM 1378 O O . ALA A 1 175 ? 15.733 -5.550 -19.097 1.00 88.31 175 ALA A O 1
ATOM 1379 N N . SER A 1 176 ? 14.396 -4.545 -17.576 1.00 91.19 176 SER A N 1
ATOM 1380 C CA . SER A 1 176 ? 13.669 -5.748 -17.146 1.00 91.19 176 SER A CA 1
ATOM 1381 C C . SER A 1 176 ? 12.924 -6.443 -18.294 1.00 91.19 176 SER A C 1
ATOM 1383 O O . SER A 1 176 ? 12.601 -5.848 -19.333 1.00 91.19 176 SER A O 1
ATOM 1385 N N . ARG A 1 177 ? 12.650 -7.740 -18.134 1.00 89.56 177 ARG A N 1
ATOM 1386 C CA . ARG A 1 177 ? 11.777 -8.489 -19.053 1.00 89.56 177 ARG A CA 1
ATOM 1387 C C . ARG A 1 177 ? 10.340 -8.001 -18.942 1.00 89.56 177 ARG A C 1
ATOM 1389 O O . ARG A 1 177 ? 9.690 -7.853 -19.980 1.00 89.56 177 ARG A O 1
ATOM 1396 N N . ASP A 1 178 ? 9.884 -7.686 -17.735 1.00 90.81 178 ASP A N 1
ATOM 1397 C CA . ASP A 1 178 ? 8.537 -7.170 -17.481 1.00 90.81 178 ASP A CA 1
ATOM 1398 C C . ASP A 1 178 ? 8.252 -5.875 -18.257 1.00 90.81 178 ASP A C 1
ATOM 1400 O O . ASP A 1 178 ? 7.158 -5.726 -18.802 1.00 90.81 178 ASP A O 1
ATOM 1404 N N . MET A 1 179 ? 9.238 -4.982 -18.420 1.00 90.31 179 MET A N 1
ATOM 1405 C CA . MET A 1 179 ? 9.092 -3.780 -19.256 1.00 90.31 179 MET A CA 1
ATOM 1406 C C . MET A 1 179 ? 8.776 -4.134 -20.718 1.00 90.31 179 MET A C 1
ATOM 1408 O O . MET A 1 179 ? 7.848 -3.589 -21.320 1.00 90.31 179 MET A O 1
ATOM 1412 N N . ARG A 1 180 ? 9.494 -5.108 -21.294 1.00 91.44 180 ARG A N 1
ATOM 1413 C CA . ARG A 1 180 ? 9.242 -5.576 -22.671 1.00 91.44 180 ARG A CA 1
ATOM 1414 C C . ARG A 1 180 ? 7.874 -6.242 -22.806 1.00 91.44 180 ARG A C 1
ATOM 1416 O O . ARG A 1 180 ? 7.192 -6.026 -23.809 1.00 91.44 180 ARG A O 1
ATOM 1423 N N . VAL A 1 181 ? 7.474 -7.042 -21.816 1.00 92.06 181 VAL A N 1
ATOM 1424 C CA . VAL A 1 181 ? 6.152 -7.687 -21.785 1.00 92.06 181 VAL A CA 1
ATOM 1425 C C . VAL A 1 181 ? 5.045 -6.641 -21.697 1.00 92.06 181 VAL A C 1
ATOM 1427 O O . VAL A 1 181 ? 4.086 -6.730 -22.461 1.00 92.06 181 VAL A O 1
ATOM 1430 N N . GLY A 1 182 ? 5.197 -5.638 -20.830 1.00 90.44 182 GLY A N 1
ATOM 1431 C CA . GLY A 1 182 ? 4.238 -4.549 -20.654 1.00 90.44 182 GLY A CA 1
ATOM 1432 C C . GLY A 1 182 ? 4.034 -3.744 -21.935 1.00 90.44 182 GLY A C 1
ATOM 1433 O O . GLY A 1 182 ? 2.899 -3.588 -22.382 1.00 90.44 182 GLY A O 1
ATOM 1434 N N . ILE A 1 183 ? 5.126 -3.320 -22.584 1.00 92.12 183 ILE A N 1
ATOM 1435 C CA . ILE A 1 183 ? 5.063 -2.598 -23.867 1.00 92.12 183 ILE A CA 1
ATOM 1436 C C . ILE A 1 183 ? 4.362 -3.446 -24.932 1.00 92.12 183 ILE A C 1
ATOM 1438 O O . ILE A 1 183 ? 3.460 -2.965 -25.617 1.00 92.12 183 ILE A O 1
ATOM 1442 N N . ARG A 1 184 ? 4.745 -4.722 -25.068 1.00 93.19 184 ARG A N 1
ATOM 1443 C CA . ARG A 1 184 ? 4.142 -5.616 -26.063 1.00 93.19 18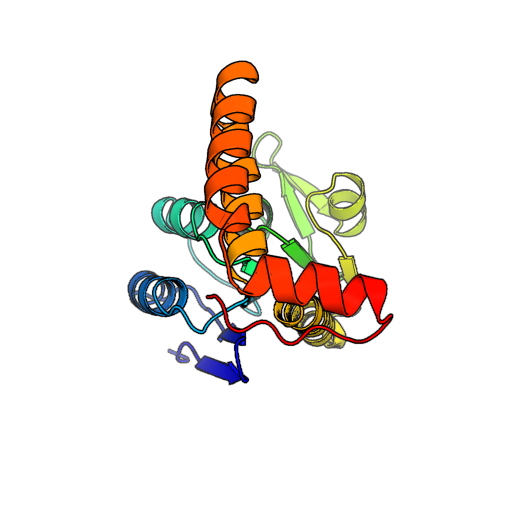4 ARG A CA 1
ATOM 1444 C C . ARG A 1 184 ? 2.650 -5.825 -25.803 1.00 93.19 184 ARG A C 1
ATOM 1446 O O . ARG A 1 184 ? 1.856 -5.706 -26.727 1.00 93.19 184 ARG A O 1
ATOM 1453 N N . ALA A 1 185 ? 2.270 -6.114 -24.562 1.00 92.81 185 ALA A N 1
ATOM 1454 C CA . ALA A 1 185 ? 0.881 -6.339 -24.181 1.00 92.81 185 ALA A CA 1
ATOM 1455 C C . ALA A 1 185 ? 0.010 -5.096 -24.422 1.00 92.81 185 ALA A C 1
ATOM 1457 O O . ALA A 1 185 ? -1.111 -5.231 -24.911 1.00 92.81 185 ALA A O 1
ATOM 1458 N N . PHE A 1 186 ? 0.547 -3.898 -24.163 1.00 92.50 186 PHE A N 1
ATOM 1459 C CA . PHE A 1 186 ? -0.119 -2.632 -24.466 1.00 92.50 186 PHE A CA 1
ATOM 1460 C C . PHE A 1 186 ? -0.361 -2.454 -25.972 1.00 92.50 186 PHE A C 1
ATOM 1462 O O . PHE A 1 186 ? -1.486 -2.165 -26.382 1.00 92.50 186 PHE A O 1
ATOM 1469 N N . LEU A 1 187 ? 0.661 -2.688 -26.805 1.00 94.88 187 LEU A N 1
ATOM 1470 C CA . LEU A 1 187 ? 0.540 -2.617 -28.269 1.00 94.88 187 LEU A CA 1
ATOM 1471 C C . LEU A 1 187 ? -0.449 -3.658 -28.822 1.00 94.88 187 LEU A C 1
ATOM 1473 O O . LEU A 1 187 ? -1.214 -3.364 -29.738 1.00 94.88 187 LEU A O 1
ATOM 1477 N N . GLU A 1 188 ? -0.461 -4.857 -28.241 1.00 95.19 188 GLU A N 1
ATOM 1478 C CA . GLU A 1 188 ? -1.339 -5.973 -28.615 1.00 95.19 188 GLU A CA 1
ATOM 1479 C C . GLU A 1 188 ? -2.736 -5.897 -27.961 1.00 95.19 188 GLU A C 1
ATOM 1481 O O . GLU A 1 188 ? -3.576 -6.755 -28.227 1.00 95.19 188 GLU A O 1
ATOM 1486 N N . LYS A 1 189 ? -3.004 -4.889 -27.114 1.00 91.81 189 LYS A N 1
ATOM 1487 C CA . LYS A 1 189 ? -4.253 -4.713 -26.342 1.00 91.81 189 LYS A CA 1
ATOM 1488 C C . LYS A 1 189 ? -4.684 -5.961 -25.561 1.00 91.81 189 LYS A C 1
ATOM 1490 O O . LYS A 1 189 ? -5.874 -6.262 -25.457 1.00 91.81 189 LYS A O 1
ATOM 1495 N N . ARG A 1 190 ? -3.722 -6.687 -24.997 1.00 92.50 190 ARG A N 1
ATOM 1496 C CA . ARG A 1 190 ? -3.971 -7.862 -24.150 1.00 92.50 190 ARG A CA 1
ATOM 1497 C C . ARG A 1 190 ? -3.464 -7.639 -22.734 1.00 92.50 190 ARG A C 1
ATOM 1499 O O . ARG A 1 190 ? -2.661 -6.746 -22.486 1.00 92.50 190 ARG A O 1
ATOM 1506 N N . GLN A 1 191 ? -3.897 -8.496 -21.815 1.00 87.31 191 GLN A N 1
ATOM 1507 C CA . GLN A 1 191 ? -3.395 -8.469 -20.445 1.00 87.31 191 GLN A CA 1
ATOM 1508 C C . GLN A 1 191 ? -1.931 -8.956 -20.393 1.00 87.31 191 GLN A C 1
ATOM 1510 O O . GLN A 1 191 ? -1.616 -10.010 -20.965 1.00 87.31 191 GLN A O 1
ATOM 1515 N N . PRO A 1 192 ? -1.017 -8.200 -19.759 1.00 88.69 192 PRO A N 1
ATOM 1516 C CA . PRO A 1 192 ? 0.352 -8.641 -19.531 1.00 88.69 192 PRO A CA 1
ATOM 1517 C C . PRO A 1 192 ? 0.409 -9.712 -18.436 1.00 88.69 192 PRO A C 1
ATOM 1519 O O . PRO A 1 192 ? -0.364 -9.693 -17.483 1.00 88.69 192 PRO A O 1
ATOM 1522 N N . VAL A 1 193 ? 1.373 -10.624 -18.554 1.00 88.12 193 VAL A N 1
ATOM 1523 C CA . VAL A 1 193 ? 1.716 -11.576 -17.491 1.00 88.12 193 VAL A CA 1
ATOM 1524 C C . VAL A 1 193 ? 3.113 -11.221 -17.011 1.00 88.12 193 VAL A C 1
ATOM 1526 O O . VAL A 1 193 ? 4.085 -11.419 -17.736 1.00 88.12 193 VAL A O 1
ATOM 1529 N N . PHE A 1 194 ? 3.196 -10.634 -15.820 1.00 87.88 194 PHE A N 1
ATOM 1530 C CA . PHE A 1 194 ? 4.458 -10.203 -15.226 1.00 87.88 194 PHE A CA 1
ATOM 1531 C C . PHE A 1 194 ? 5.037 -11.280 -14.313 1.00 87.88 194 PHE A C 1
ATOM 1533 O O . PHE A 1 194 ? 4.303 -11.880 -13.516 1.00 87.88 194 PHE A O 1
ATOM 1540 N N . HIS A 1 195 ? 6.350 -11.484 -14.397 1.00 83.75 195 HIS A N 1
ATOM 1541 C CA . HIS A 1 195 ? 7.076 -12.503 -13.633 1.00 83.75 195 HIS A CA 1
ATOM 1542 C C . HIS A 1 195 ? 8.051 -11.909 -12.608 1.00 83.75 195 HIS A C 1
ATOM 1544 O O . HIS A 1 195 ? 8.491 -12.627 -11.713 1.00 83.75 195 HIS A O 1
ATOM 1550 N N . GLY A 1 196 ? 8.333 -10.606 -12.669 1.00 81.00 196 GLY A N 1
ATOM 1551 C CA . GLY A 1 196 ? 9.295 -9.948 -11.786 1.00 81.00 196 GLY A CA 1
ATOM 1552 C C . GLY A 1 196 ? 10.747 -10.141 -12.204 1.00 81.00 196 GLY A C 1
ATOM 1553 O O . GLY A 1 196 ? 11.618 -10.231 -11.338 1.00 81.00 196 GLY A O 1
ATOM 1554 N N . GLU A 1 197 ? 10.990 -10.187 -13.515 1.00 78.44 197 GLU A N 1
ATOM 1555 C CA . GLU A 1 197 ? 12.300 -10.381 -14.156 1.00 78.44 197 GLU A CA 1
ATOM 1556 C C . GLU A 1 197 ? 12.652 -9.244 -15.121 1.00 78.44 197 GLU A C 1
ATOM 1558 O O . GLU A 1 197 ? 11.727 -8.617 -15.684 1.00 78.44 197 GLU A O 1
#

Nearest PDB structures (foldseek):
  3kqf-assembly1_B  TM=8.816E-01  e=6.432E-16  Bacillus anthracis
  6wyi-assembly1_A  TM=8.814E-01  e=1.141E-14  Mycobacterium tuberculosis H37Rv
  2dub-assembly1_E  TM=8.667E-01  e=6.567E-14  Rattus norvegicus
  2dub-assembly2_D-2  TM=8.636E-01  e=8.432E-14  Rattus norvegicus
  4jfc-assembly1_A  TM=8.630E-01  e=3.134E-13  Polaromonas sp. JS666

Secondary structure (DSSP, 8-state):
----EEEEETTEEEEE----TTHHHHHHHHHH-TT--EEEEEE--S------HHHHHHHHT-SS-EEEEE-S--TTHHHHHHHHSSEEEEETT-EEEETTTTEEEEHHHHHHTTS-SEEE-TTTHHHHHHHHHHHHHTS-HHHHHHHHHHHHHHTTS-HHHHHHHHHHHHHHHHTSHHHHHHHHHHHTTS-------